Protein AF-0000000068962817 (afdb_homodimer)

pLDDT: mean 71.72, std 18.03, range [34.91, 93.38]

Secondary structure (DSSP, 8-state):
-EEEEEEPTT--BTTEEEEEE-S-----TT--TTT-EEEEEE--STTSEEEEEETTEEEEEEEEEEEEEEEEEE-HHHH-GGGSS-------TT-EEEEEEEEEEEEEE-SPPEE------/-EEEEEEPSS--BTTEEEEEE-S-----TT--TTT-EEEEEE--STTSEEEEEETTEEEEEEEEEEEEEEEEEE-HHHH-GGGGTS------TT-EEEEEEEEEEEEEE-SPPEE------

InterPro domains:
  IPR018607 Chromosome transmission fidelity protein 8 [PF09696] (48-116)

Sequence (242 aa):
MQWLLKLAPGETNPNWAIIELQGSIEAPAQASLQTMQLGLFTGASEGDPVTLVVGNHKLEGRIEQLQKPLAIADVASSFSAADRMDGRYSLTSDRTIGIVGIVRKKFVFSSRPLPIASPRAMQWLLKLAPGETNPNWAIIELQGSIEAPAQASLQTMQLGLFTGASEGDPVTLVVGNHKLEGRIEQLQKPLAIADVASSFSAADRMDGRYSLTSDRTIGIVGIVRKKFVFSSRPLPIASPRA

Foldseek 3Di:
DDAAEEADPPFADAPDAAEAAADDDPQPPPCPPVVVDQWDKDDDDAPDKIWTDGHQWIFIWGKDFDPDKDWDKDQVQQPDPVVPPDPPPPPPPRGYIYGRYIYGMYIYGNDYTDGNPDPDD/DDAAEEAPPDDQPQPDAAEAAADDQPQAPPPPPVVVDAWDKDDDDAPDKIWTDGRQWIFIWGKDFDPDKDWDKDQVQQPDPVVPPDPPPPPPPRGYIYGRHIYGMYIYGNDYTDGNPDPDD

Solvent-accessible surface area (backbone atoms only — not comparable to full-atom values): 12948 Å² total; per-residue (Å²): 90,71,30,41,27,25,53,38,80,94,33,62,44,82,40,31,26,37,40,40,70,41,65,87,71,65,69,35,87,70,46,42,78,82,70,34,51,56,31,44,36,35,40,80,52,83,73,35,70,26,37,38,33,34,63,56,27,42,26,46,30,35,45,44,75,48,94,61,65,34,36,33,29,38,41,46,56,48,57,54,68,79,69,72,67,75,84,74,78,59,82,57,92,70,27,35,30,28,36,44,29,45,29,47,38,33,36,41,23,66,36,68,60,40,78,56,76,70,80,80,125,89,72,30,39,28,23,51,38,90,66,77,53,46,82,39,30,26,36,40,40,70,41,64,85,72,64,71,35,86,68,45,44,78,81,70,32,50,56,31,42,37,35,41,80,52,85,72,36,70,25,38,39,33,33,62,54,26,43,26,45,31,36,44,42,75,47,93,60,64,33,35,34,29,38,42,48,58,48,58,53,68,79,69,72,67,75,84,74,78,60,82,57,91,71,28,36,29,27,39,59,29,44,28,48,37,34,37,42,24,66,37,68,60,39,76,56,78,69,81,81,126

Radius of gyration: 20.66 Å; Cα contacts (8 Å, |Δi|>4): 553; chains: 2; bounding box: 36×64×56 Å

Organism: Plasmodiophora brassicae (NCBI:txid37360)

Nearest PDB structures (foldseek):
  5oki-assembly1_G  TM=5.751E-01  e=3.706E-03  Saccharomyces cerevisiae S288C
  8twa-assembly1_B  TM=5.885E-01  e=6.970E-03  Saccharomyces cerevisiae
  6s1c-assembly1_B  TM=5.729E-01  e=5.540E-03  Saccharomyces cerevisiae S288C
  6s1c-assembly2_F  TM=5.225E-01  e=4.157E-03  Saccharomyces cerevisiae S288C
  6s2e-assembly1_B  TM=5.885E-01  e=8.770E-03  Saccharomyces cerevisiae S288C

Structure (mmCIF, N/CA/C/O backbone):
data_AF-0000000068962817-model_v1
#
loop_
_entity.id
_entity.type
_entity.pdbx_description
1 polymer 'Chromosome transmission fidelity protein 8'
#
loop_
_atom_site.group_PDB
_atom_site.id
_atom_site.type_symbol
_atom_site.label_atom_id
_atom_site.label_alt_id
_atom_site.label_comp_id
_atom_site.label_asym_id
_atom_site.label_entity_id
_atom_site.label_seq_id
_atom_site.pdbx_PDB_ins_code
_atom_site.Cartn_x
_atom_site.Cartn_y
_atom_site.Cartn_z
_atom_site.occupancy
_atom_site.B_iso_or_equiv
_atom_site.auth_seq_id
_atom_site.auth_comp_id
_atom_site.auth_asym_id
_atom_site.auth_atom_id
_atom_site.pdbx_PDB_model_num
ATOM 1 N N . MET A 1 1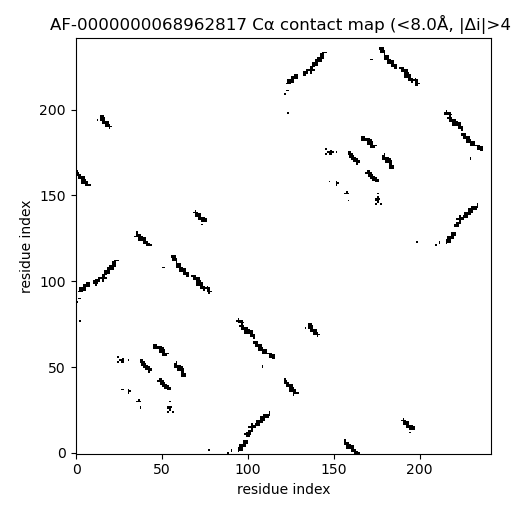 ? -6.867 22.859 3.34 1 80.56 1 MET A N 1
ATOM 2 C CA . MET A 1 1 ? -7.688 21.859 4.012 1 80.56 1 MET A CA 1
ATOM 3 C C . MET A 1 1 ? -6.84 20.984 4.938 1 80.56 1 MET A C 1
ATOM 5 O O . MET A 1 1 ? -5.676 20.719 4.641 1 80.56 1 MET A O 1
ATOM 9 N N . GLN A 1 2 ? -7.59 20.688 6.098 1 84.12 2 GLN A N 1
ATOM 10 C CA . GLN A 1 2 ? -6.82 19.938 7.086 1 84.12 2 GLN A CA 1
ATOM 11 C C . GLN A 1 2 ? -7.52 18.625 7.445 1 84.12 2 GLN A C 1
ATOM 13 O O . GLN A 1 2 ? -8.742 18.594 7.559 1 84.12 2 GLN A O 1
ATOM 18 N N . TRP A 1 3 ? -6.648 17.625 7.68 1 85.06 3 TRP A N 1
ATOM 19 C CA . TRP A 1 3 ? -7.105 16.297 8.086 1 85.06 3 TRP A CA 1
ATOM 20 C C . TRP A 1 3 ? -6.273 15.766 9.25 1 85.06 3 TRP A C 1
ATOM 22 O O . TRP A 1 3 ? -5.062 16 9.312 1 85.06 3 TRP A O 1
ATOM 32 N N . LEU A 1 4 ? -7.074 15.039 10.086 1 85.75 4 LEU A N 1
ATOM 33 C CA . LEU A 1 4 ? -6.352 14.328 11.141 1 85.75 4 LEU A CA 1
ATOM 34 C C . LEU A 1 4 ? -5.883 12.961 10.648 1 85.75 4 LEU A C 1
ATOM 36 O O . LEU A 1 4 ? -6.648 12.227 10.008 1 85.75 4 LEU A O 1
ATOM 40 N N . LEU A 1 5 ? -4.668 12.734 10.867 1 86.81 5 LEU A N 1
ATOM 41 C CA . LEU A 1 5 ? -4.121 11.414 10.586 1 86.81 5 LEU A CA 1
ATOM 42 C C . LEU A 1 5 ? -4.199 10.523 11.82 1 86.81 5 LEU A C 1
ATOM 44 O O . LEU A 1 5 ? -3.656 10.867 12.875 1 86.81 5 LEU A O 1
ATOM 48 N N . LYS A 1 6 ? -4.895 9.43 11.641 1 83.81 6 LYS A N 1
ATOM 49 C CA . LYS A 1 6 ? -5.082 8.531 12.781 1 83.81 6 LYS A CA 1
ATOM 50 C C . LYS A 1 6 ? -4.746 7.094 12.406 1 83.81 6 LYS A C 1
ATOM 52 O O . LYS A 1 6 ? -4.887 6.699 11.25 1 83.81 6 LYS A O 1
ATOM 57 N N . LEU A 1 7 ? -4.223 6.402 13.391 1 82.69 7 LEU A N 1
ATOM 58 C CA . LEU A 1 7 ? -4.113 4.961 13.203 1 82.69 7 LEU A CA 1
ATOM 59 C C . LEU A 1 7 ? -5.477 4.289 13.312 1 82.69 7 LEU A C 1
ATOM 61 O O . LEU A 1 7 ? -6.223 4.539 14.266 1 82.69 7 LEU A O 1
ATOM 65 N N . ALA A 1 8 ? -5.855 3.625 12.156 1 75.88 8 ALA A N 1
ATOM 66 C CA . ALA A 1 8 ? -7.117 2.893 12.25 1 75.88 8 ALA A CA 1
ATOM 67 C C . ALA A 1 8 ? -7.043 1.816 13.328 1 75.88 8 ALA A C 1
ATOM 69 O O . ALA A 1 8 ? -6 1.189 13.523 1 75.88 8 ALA A O 1
ATOM 70 N N . PRO A 1 9 ? -8.055 1.695 14.133 1 65 9 PRO A N 1
ATOM 71 C CA . PRO A 1 9 ? -8.055 0.655 15.164 1 65 9 PRO A CA 1
ATOM 72 C C . PRO A 1 9 ? -7.863 -0.746 14.586 1 65 9 PRO A C 1
ATOM 74 O O . PRO A 1 9 ? -8.469 -1.085 13.562 1 65 9 PRO A O 1
ATOM 77 N N . GLY A 1 10 ? -7.023 -1.665 15.258 1 60.53 10 GLY A N 1
ATOM 78 C CA . GLY A 1 10 ? -6.918 -3.068 14.891 1 60.53 10 GLY A CA 1
ATOM 79 C C . GLY A 1 10 ? -6.25 -3.283 13.547 1 60.53 10 GLY A C 1
ATOM 80 O O . GLY A 1 10 ? -5.953 -4.418 13.172 1 60.53 10 GLY A O 1
ATOM 81 N N . GLU A 1 11 ? -6.117 -2.289 12.758 1 56.44 11 GLU A N 1
ATOM 82 C CA . GLU A 1 11 ? -6.027 -2.531 11.32 1 56.44 11 GLU A CA 1
ATOM 83 C C . GLU A 1 11 ? -4.578 -2.721 10.883 1 56.44 11 GLU A C 1
ATOM 85 O O . GLU A 1 11 ? -4.316 -3.107 9.742 1 56.44 11 GLU A O 1
ATOM 90 N N . THR A 1 12 ? -3.566 -2.451 11.633 1 61.5 12 THR A N 1
ATOM 91 C CA . THR A 1 12 ? -2.305 -2.609 10.914 1 61.5 12 THR A CA 1
ATOM 92 C C . THR A 1 12 ? -2.002 -4.086 10.672 1 61.5 12 THR A C 1
ATOM 94 O O . THR A 1 12 ? -1.772 -4.84 11.617 1 61.5 12 THR A O 1
ATOM 97 N N . ASN A 1 13 ? -2.557 -4.621 9.531 1 64.56 13 ASN A N 1
ATOM 98 C CA . ASN A 1 13 ? -2.223 -5.996 9.18 1 64.56 13 ASN A CA 1
ATOM 99 C C . ASN A 1 13 ? -0.75 -6.137 8.805 1 64.56 13 ASN A C 1
ATOM 101 O O . ASN A 1 13 ? -0.289 -5.535 7.836 1 64.56 13 ASN A O 1
ATOM 105 N N . PRO A 1 14 ? -0.028 -6.785 9.703 1 65.88 14 PRO A N 1
ATOM 106 C CA . PRO A 1 14 ? 1.401 -6.949 9.43 1 65.88 14 PRO A CA 1
ATOM 107 C C . PRO A 1 14 ? 1.671 -7.816 8.203 1 65.88 14 PRO A C 1
ATOM 109 O O . PRO A 1 14 ? 2.82 -7.945 7.777 1 65.88 14 PRO A O 1
ATOM 112 N N . ASN A 1 15 ? 0.6 -8.289 7.605 1 77 15 ASN A N 1
ATOM 113 C CA . ASN A 1 15 ? 0.792 -9.266 6.539 1 77 15 ASN A CA 1
ATOM 114 C C . ASN A 1 15 ? 0.589 -8.633 5.164 1 77 15 ASN A C 1
ATOM 116 O O . ASN A 1 15 ? 0.609 -9.336 4.148 1 77 15 ASN A O 1
ATOM 120 N N . TRP A 1 16 ? 0.466 -7.371 5.137 1 87.38 16 TRP A N 1
ATOM 121 C CA . TRP A 1 16 ? 0.219 -6.766 3.832 1 87.38 16 TRP A CA 1
ATOM 122 C C . TRP A 1 16 ? 1.525 -6.547 3.076 1 87.38 16 TRP A C 1
ATOM 124 O O . TRP A 1 16 ? 2.559 -6.258 3.682 1 87.38 16 TRP A O 1
ATOM 134 N N . ALA A 1 17 ? 1.429 -6.742 1.782 1 91.88 17 ALA A N 1
ATOM 135 C CA . ALA A 1 17 ? 2.529 -6.496 0.855 1 91.88 17 ALA A CA 1
ATOM 136 C C . ALA A 1 17 ? 2.037 -5.789 -0.406 1 91.88 17 ALA A C 1
ATOM 138 O O . ALA A 1 17 ? 0.846 -5.832 -0.721 1 91.88 17 ALA A O 1
ATOM 139 N N . ILE A 1 18 ? 2.975 -5.168 -1.026 1 93.38 18 ILE A N 1
ATOM 140 C CA . ILE A 1 18 ? 2.662 -4.551 -2.309 1 93.38 18 ILE A CA 1
ATOM 141 C C . ILE A 1 18 ? 2.986 -5.52 -3.443 1 93.38 18 ILE A C 1
ATOM 143 O O . ILE A 1 18 ? 4.004 -6.215 -3.402 1 93.38 18 ILE A O 1
ATOM 147 N N . ILE A 1 19 ? 2.172 -5.582 -4.445 1 90.62 19 ILE A N 1
ATOM 148 C CA . ILE A 1 19 ? 2.465 -6.297 -5.684 1 90.62 19 ILE A CA 1
ATOM 149 C C . ILE A 1 19 ? 2.605 -5.305 -6.832 1 90.62 19 ILE A C 1
ATOM 151 O O . ILE A 1 19 ? 1.675 -4.551 -7.129 1 90.62 19 ILE A O 1
ATOM 155 N N . GLU A 1 20 ? 3.711 -5.32 -7.387 1 90.12 20 GLU A N 1
ATOM 156 C CA . GLU A 1 20 ? 4.02 -4.5 -8.555 1 90.12 20 GLU A CA 1
ATOM 157 C C . GLU A 1 20 ? 4.137 -5.352 -9.812 1 90.12 20 GLU A C 1
ATOM 159 O O . GLU A 1 20 ? 4.949 -6.277 -9.875 1 90.12 20 GLU A O 1
ATOM 164 N N . LEU A 1 21 ? 3.352 -5.066 -10.734 1 82.94 21 LEU A N 1
ATOM 165 C CA . LEU A 1 21 ? 3.369 -5.812 -11.984 1 82.94 21 LEU A CA 1
ATOM 166 C C . LEU A 1 21 ? 3.875 -4.941 -13.125 1 82.94 21 LEU A C 1
ATOM 168 O O . LEU A 1 21 ? 3.547 -3.754 -13.203 1 82.94 21 LEU A O 1
ATOM 172 N N . GLN A 1 22 ? 5.059 -5.535 -13.734 1 70.44 22 GLN A N 1
ATOM 173 C CA . GLN A 1 22 ? 5.617 -4.848 -14.898 1 70.44 22 GLN A CA 1
ATOM 174 C C . GLN A 1 22 ? 5.047 -5.41 -16.188 1 70.44 22 GLN A C 1
ATOM 176 O O . GLN A 1 22 ? 4.953 -6.629 -16.359 1 70.44 22 GLN A O 1
ATOM 181 N N . GLY A 1 23 ? 4.012 -4.684 -16.703 1 66.25 23 GLY A N 1
ATOM 182 C CA . GLY A 1 23 ? 3.414 -5.008 -18 1 66.25 23 GLY A CA 1
ATOM 183 C C . GLY A 1 23 ? 1.901 -5.117 -17.938 1 66.25 23 GLY A C 1
ATOM 184 O O . GLY A 1 23 ? 1.294 -4.887 -16.891 1 66.25 23 GLY A O 1
ATOM 185 N N . SER A 1 24 ? 1.346 -5.258 -19.219 1 63.22 24 SER A N 1
ATOM 186 C CA . SER A 1 24 ? -0.104 -5.324 -19.375 1 63.22 24 SER A CA 1
ATOM 187 C C . SER A 1 24 ? -0.621 -6.742 -19.156 1 63.22 24 SER A C 1
ATOM 189 O O . SER A 1 24 ? -0.05 -7.703 -19.672 1 63.22 24 SER A O 1
ATOM 191 N N . ILE A 1 25 ? -1.093 -6.918 -17.906 1 61.72 25 ILE A N 1
ATOM 192 C CA . ILE A 1 25 ? -1.7 -8.227 -17.703 1 61.72 25 ILE A CA 1
ATOM 193 C C . ILE A 1 25 ? -3.139 -8.219 -18.219 1 61.72 25 ILE A C 1
ATOM 195 O O . ILE A 1 25 ? -3.891 -7.277 -17.953 1 61.72 25 ILE A O 1
ATOM 199 N N . GLU A 1 26 ? -3.303 -8.891 -19.328 1 58.91 26 GLU A N 1
ATOM 200 C CA . GLU A 1 26 ? -4.695 -9.07 -19.734 1 58.91 26 GLU A CA 1
ATOM 201 C C . GLU A 1 26 ? -5.445 -9.969 -18.75 1 58.91 26 GLU A C 1
ATOM 203 O O . GLU A 1 26 ? -5.027 -11.102 -18.5 1 58.91 26 GLU A O 1
ATOM 208 N N . ALA A 1 27 ? -6.102 -9.18 -17.797 1 55.53 27 ALA A N 1
ATOM 209 C CA . ALA A 1 27 ? -6.922 -10.016 -16.922 1 55.53 27 ALA A CA 1
ATOM 210 C C . ALA A 1 27 ? -7.656 -11.086 -17.719 1 55.53 27 ALA A C 1
ATOM 212 O O . ALA A 1 27 ? -8.07 -10.852 -18.859 1 55.53 27 ALA A O 1
ATOM 213 N N . PRO A 1 28 ? -7.484 -12.359 -17.375 1 54.53 28 PRO A N 1
ATOM 214 C CA . PRO A 1 28 ? -8.195 -13.391 -18.125 1 54.53 28 PRO A CA 1
ATOM 215 C C . PRO A 1 28 ? -9.648 -13.023 -18.422 1 54.53 28 PRO A C 1
ATOM 217 O O . PRO A 1 28 ? -10.305 -12.383 -17.594 1 54.53 28 PRO A O 1
ATOM 220 N N . ALA A 1 29 ? -9.867 -12.984 -19.719 1 50 29 ALA A N 1
ATOM 221 C CA . ALA A 1 29 ? -11.266 -12.805 -20.109 1 50 29 ALA A CA 1
ATOM 222 C C . ALA A 1 29 ? -12.203 -13.523 -19.156 1 50 29 ALA A C 1
ATOM 224 O O . ALA A 1 29 ? -13.312 -13.062 -18.891 1 50 29 ALA A O 1
ATOM 225 N N . GLN A 1 30 ? -11.773 -14.742 -18.922 1 48.59 30 GLN A N 1
ATOM 226 C CA . GLN A 1 30 ? -12.648 -15.586 -18.109 1 48.59 30 GLN A CA 1
ATOM 227 C C . GLN A 1 30 ? -12.398 -15.359 -16.609 1 48.59 30 GLN A C 1
ATOM 229 O O . GLN A 1 30 ? -12.742 -16.203 -15.789 1 48.59 30 GLN A O 1
ATOM 234 N N . ALA A 1 31 ? -11.438 -14.539 -16.234 1 50.25 31 ALA A N 1
ATOM 235 C CA . ALA A 1 31 ? -11.5 -14.242 -14.805 1 50.25 31 ALA A CA 1
ATOM 236 C C . ALA A 1 31 ? -12.945 -14.148 -14.328 1 50.25 31 ALA A C 1
ATOM 238 O O . ALA A 1 31 ? -13.703 -13.305 -14.805 1 50.25 31 ALA A O 1
ATOM 239 N N . SER A 1 32 ? -13.664 -15.227 -14.43 1 43.66 32 SER A N 1
ATOM 240 C CA . SER A 1 32 ? -15.055 -15.195 -13.977 1 43.66 32 SER A CA 1
ATOM 241 C C . SER A 1 32 ? -15.188 -14.43 -12.664 1 43.66 32 SER A C 1
ATOM 243 O O . SER A 1 32 ? -14.43 -14.656 -11.727 1 43.66 32 SER A O 1
ATOM 245 N N . LEU A 1 33 ? -15.555 -13.234 -12.758 1 46.12 33 LEU A N 1
ATOM 246 C CA . LEU A 1 33 ? -16.047 -12.484 -11.617 1 46.12 33 LEU A CA 1
ATOM 247 C C . LEU A 1 33 ? -16.469 -13.422 -10.492 1 46.12 33 LEU A C 1
ATOM 249 O O . LEU A 1 33 ? -16.5 -13.031 -9.32 1 46.12 33 LEU A O 1
ATOM 253 N N . GLN A 1 34 ? -16.906 -14.531 -10.961 1 48.16 34 GLN A N 1
ATOM 254 C CA . GLN A 1 34 ? -17.5 -15.453 -10 1 48.16 34 GLN A CA 1
ATOM 255 C C . GLN A 1 34 ? -16.438 -16.016 -9.055 1 48.16 34 GLN A C 1
ATOM 257 O O . GLN A 1 34 ? -16.703 -16.234 -7.875 1 48.16 34 GLN A O 1
ATOM 262 N N . THR A 1 35 ? -15.234 -16.312 -9.594 1 53.78 35 THR A N 1
ATOM 263 C CA . THR A 1 35 ? -14.305 -16.969 -8.68 1 53.78 35 THR A CA 1
ATOM 264 C C . THR A 1 35 ? -13.273 -15.984 -8.148 1 53.78 35 THR A C 1
ATOM 266 O O . THR A 1 35 ? -12.578 -16.266 -7.168 1 53.78 35 THR A O 1
ATOM 269 N N . MET A 1 36 ? -13.25 -14.711 -8.477 1 63.09 36 MET A N 1
ATOM 270 C CA . MET A 1 36 ? -12.391 -13.656 -7.953 1 63.09 36 MET A CA 1
ATOM 271 C C . MET A 1 36 ? -10.938 -14.117 -7.91 1 63.09 36 MET A C 1
ATOM 273 O O . MET A 1 36 ? -10.141 -13.609 -7.117 1 63.09 36 MET A O 1
ATOM 277 N N . GLN A 1 37 ? -10.641 -15.273 -8.734 1 75.75 37 GLN A N 1
ATOM 278 C CA . GLN A 1 37 ? -9.266 -15.766 -8.82 1 75.75 37 GLN A CA 1
ATOM 279 C C . GLN A 1 37 ? -8.469 -14.992 -9.859 1 75.75 37 GLN A C 1
ATOM 281 O O . GLN A 1 37 ? -8.852 -14.938 -11.031 1 75.75 37 GLN A O 1
ATOM 286 N N . LEU A 1 38 ? -7.391 -14.422 -9.445 1 80.62 38 LEU A N 1
ATOM 287 C CA . LEU A 1 38 ? -6.59 -13.562 -10.312 1 80.62 38 LEU A CA 1
ATOM 288 C C . LEU A 1 38 ? -5.414 -14.328 -10.906 1 80.62 38 LEU A C 1
ATOM 290 O O . LEU A 1 38 ? -4.973 -14.031 -12.016 1 80.62 38 LEU A O 1
ATOM 294 N N . GLY A 1 39 ? -4.93 -15.297 -10.039 1 85.69 39 GLY A N 1
ATOM 295 C CA . GLY A 1 39 ? -3.746 -15.984 -10.539 1 85.69 39 GLY A CA 1
ATOM 296 C C . GLY A 1 39 ? -3.148 -16.938 -9.531 1 85.69 39 GLY A C 1
ATOM 297 O O . GLY A 1 39 ? -3.744 -17.203 -8.477 1 85.69 39 GLY A O 1
ATOM 298 N N . LEU A 1 40 ? -2.078 -17.562 -10.086 1 86.81 40 LEU A N 1
ATOM 299 C CA . LEU A 1 40 ? -1.332 -18.516 -9.266 1 86.81 40 LEU A CA 1
ATOM 300 C C . LEU A 1 40 ? 0.06 -17.969 -8.945 1 86.81 40 LEU A C 1
ATOM 302 O O . LEU A 1 40 ? 0.835 -17.672 -9.852 1 86.81 40 LEU A O 1
ATOM 306 N N . PHE A 1 41 ? 0.28 -17.844 -7.617 1 88.06 41 PHE A N 1
ATOM 307 C CA . PHE A 1 41 ? 1.575 -17.391 -7.129 1 88.06 41 PHE A CA 1
ATOM 308 C C . PHE A 1 41 ? 2.404 -18.562 -6.609 1 88.06 41 PHE A C 1
ATOM 310 O O . PHE A 1 41 ? 1.906 -19.391 -5.848 1 88.06 41 PHE A O 1
ATOM 317 N N . THR A 1 42 ? 3.557 -18.625 -7.16 1 87.62 42 THR A N 1
ATOM 318 C CA . THR A 1 42 ? 4.469 -19.672 -6.699 1 87.62 42 THR A CA 1
ATOM 319 C C . 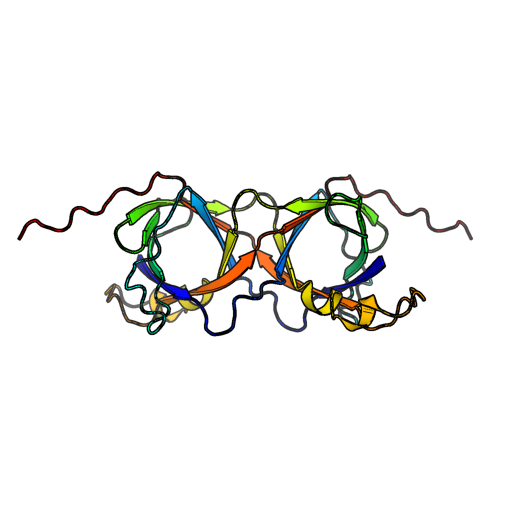THR A 1 42 ? 5.766 -19.062 -6.176 1 87.62 42 THR A C 1
ATOM 321 O O . THR A 1 42 ? 6.383 -18.219 -6.844 1 87.62 42 THR A O 1
ATOM 324 N N . GLY A 1 43 ? 6.016 -19.391 -4.945 1 82.56 43 GLY A N 1
ATOM 325 C CA . GLY A 1 43 ? 7.266 -18.891 -4.395 1 82.56 43 GLY A CA 1
ATOM 326 C C . GLY A 1 43 ? 7.629 -19.531 -3.07 1 82.56 43 GLY A C 1
ATOM 327 O O . GLY A 1 43 ? 6.824 -20.266 -2.488 1 82.56 43 GLY A O 1
ATOM 328 N N . ALA A 1 44 ? 8.93 -19.453 -2.729 1 71.19 44 ALA A N 1
ATOM 329 C CA . ALA A 1 44 ? 9.461 -20.047 -1.503 1 71.19 44 ALA A CA 1
ATOM 330 C C . ALA A 1 44 ? 9.797 -18.969 -0.472 1 71.19 44 ALA A C 1
ATOM 332 O O . ALA A 1 44 ? 8.891 -18.328 0.077 1 71.19 44 ALA A O 1
ATOM 333 N N . SER A 1 45 ? 11.008 -18.531 -0.408 1 69.56 45 SER A N 1
ATOM 334 C CA . SER A 1 45 ? 11.523 -17.625 0.618 1 69.56 45 SER A CA 1
ATOM 335 C C . SER A 1 45 ? 11.938 -16.281 0.018 1 69.56 45 SER A C 1
ATOM 337 O O . SER A 1 45 ? 12.062 -16.156 -1.201 1 69.56 45 SER A O 1
ATOM 339 N N . GLU A 1 46 ? 11.836 -15.289 0.887 1 72.56 46 GLU A N 1
ATOM 340 C CA . GLU A 1 46 ? 12.391 -13.992 0.484 1 72.56 46 GLU A CA 1
ATOM 341 C C . GLU A 1 46 ? 13.711 -14.164 -0.263 1 72.56 46 GLU A C 1
ATOM 343 O O . GLU A 1 46 ? 14.555 -14.969 0.139 1 72.56 46 GLU A O 1
ATOM 348 N N . GLY A 1 47 ? 13.891 -13.43 -1.325 1 73.94 47 GLY A N 1
ATOM 349 C CA . GLY A 1 47 ? 15.109 -13.477 -2.123 1 73.94 47 GLY A CA 1
ATOM 350 C C . GLY A 1 47 ? 15.047 -14.5 -3.242 1 73.94 47 GLY A C 1
ATOM 351 O O . GLY A 1 47 ? 15.797 -14.406 -4.215 1 73.94 47 GLY A O 1
ATOM 352 N N . ASP A 1 48 ? 14.188 -15.445 -3.098 1 79.69 48 ASP A N 1
ATOM 353 C CA . ASP A 1 48 ? 14.055 -16.438 -4.156 1 79.69 48 ASP A CA 1
ATOM 354 C C . ASP A 1 48 ? 13.164 -15.922 -5.289 1 79.69 48 ASP A C 1
ATOM 356 O O . ASP A 1 48 ? 12.273 -15.109 -5.059 1 79.69 48 ASP A O 1
ATOM 360 N N . PRO A 1 49 ? 13.469 -16.5 -6.48 1 88.12 49 PRO A N 1
ATOM 361 C CA . PRO A 1 49 ? 12.555 -16.172 -7.578 1 88.12 49 PRO A CA 1
ATOM 362 C C . PRO A 1 49 ? 11.133 -16.656 -7.324 1 88.12 49 PRO A C 1
ATOM 364 O O . PRO A 1 49 ? 10.938 -17.734 -6.754 1 88.12 49 PRO A O 1
ATOM 367 N N . VAL A 1 50 ? 10.242 -15.805 -7.688 1 89.44 50 VAL A N 1
ATOM 368 C CA . VAL A 1 50 ? 8.828 -16.172 -7.594 1 89.44 50 VAL A CA 1
ATOM 369 C C . VAL A 1 50 ? 8.172 -16.031 -8.969 1 89.44 50 VAL A C 1
ATOM 371 O O . VAL A 1 50 ? 8.68 -15.328 -9.836 1 89.44 50 VAL A O 1
ATOM 374 N N . THR A 1 51 ? 7.078 -16.75 -9.133 1 89.69 51 THR A N 1
ATOM 375 C CA . THR A 1 51 ? 6.348 -16.656 -10.391 1 89.69 51 THR A CA 1
ATOM 376 C C . THR A 1 51 ? 4.867 -16.375 -10.133 1 89.69 51 THR A C 1
ATOM 378 O O . THR A 1 51 ? 4.301 -16.844 -9.148 1 89.69 51 THR A O 1
ATOM 381 N N . LEU A 1 52 ? 4.352 -15.625 -11 1 87.62 52 LEU A N 1
ATOM 382 C CA . LEU A 1 52 ? 2.92 -15.352 -11.031 1 87.62 52 LEU A CA 1
ATOM 383 C C . LEU A 1 52 ? 2.33 -15.695 -12.391 1 87.62 52 LEU A C 1
ATOM 385 O O . LEU A 1 52 ? 2.816 -15.227 -13.422 1 87.62 52 LEU A O 1
ATOM 389 N N . VAL A 1 53 ? 1.34 -16.484 -12.344 1 86.19 53 VAL A N 1
ATOM 390 C CA . VAL A 1 53 ? 0.632 -16.797 -13.586 1 86.19 53 VAL A CA 1
ATOM 391 C C . VAL A 1 53 ? -0.759 -16.172 -13.555 1 86.19 53 VAL A C 1
ATOM 393 O O . VAL A 1 53 ? -1.564 -16.469 -12.672 1 86.19 53 VAL A O 1
ATOM 396 N N . VAL A 1 54 ? -0.919 -15.344 -14.391 1 83.75 54 VAL A N 1
ATOM 397 C CA . VAL A 1 54 ? -2.221 -14.703 -14.562 1 83.75 54 VAL A CA 1
ATOM 398 C C . VAL A 1 54 ? -2.73 -14.953 -15.984 1 83.75 54 VAL A C 1
ATOM 400 O O . VAL A 1 54 ? -2.123 -14.5 -16.953 1 83.75 54 VAL A O 1
ATOM 403 N N . GLY A 1 55 ? -3.998 -15.555 -15.914 1 79.06 55 GLY A N 1
ATOM 404 C CA . GLY A 1 55 ? -4.445 -15.953 -17.234 1 79.06 55 GLY A CA 1
ATOM 405 C C . GLY A 1 55 ? -3.426 -16.797 -17.969 1 79.06 55 GLY A C 1
ATOM 406 O O . GLY A 1 55 ? -2.988 -17.844 -17.469 1 79.06 55 GLY A O 1
ATOM 407 N N . ASN A 1 56 ? -2.971 -16.188 -19.156 1 79.38 56 ASN A N 1
ATOM 408 C CA . ASN A 1 56 ? -2.025 -16.938 -19.984 1 79.38 56 ASN A CA 1
ATOM 409 C C . ASN A 1 56 ? -0.626 -16.328 -19.922 1 79.38 56 ASN A C 1
ATOM 411 O O . ASN A 1 56 ? 0.226 -16.625 -20.766 1 79.38 56 ASN A O 1
ATOM 415 N N . HIS A 1 57 ? -0.431 -15.586 -18.953 1 81.44 57 HIS A N 1
ATOM 416 C CA . HIS A 1 57 ? 0.855 -14.906 -18.812 1 81.44 57 HIS A CA 1
ATOM 417 C C . HIS A 1 57 ? 1.6 -15.391 -17.578 1 81.44 57 HIS A C 1
ATOM 419 O O . HIS A 1 57 ? 1.014 -15.5 -16.5 1 81.44 57 HIS A O 1
ATOM 425 N N . LYS A 1 58 ? 2.754 -15.758 -17.844 1 85.5 58 LYS A N 1
ATOM 426 C CA . LYS A 1 58 ? 3.652 -16.062 -16.719 1 85.5 58 LYS A CA 1
ATOM 427 C C . LYS A 1 58 ? 4.645 -14.922 -16.5 1 85.5 58 LYS A C 1
ATOM 429 O O . LYS A 1 58 ? 5.348 -14.508 -17.422 1 85.5 58 LYS A O 1
ATOM 434 N N . LEU A 1 59 ? 4.68 -14.5 -15.219 1 86.12 59 LEU A N 1
ATOM 435 C CA . LEU A 1 59 ? 5.617 -13.453 -14.836 1 86.12 59 LEU A CA 1
ATOM 436 C C . LEU A 1 59 ? 6.613 -13.961 -13.797 1 86.12 59 LEU A C 1
ATOM 438 O O . LEU A 1 59 ? 6.246 -14.719 -12.898 1 86.12 59 LEU A O 1
ATOM 442 N N . GLU A 1 60 ? 7.797 -13.531 -14.055 1 89.06 60 GLU A N 1
ATOM 443 C CA . GLU A 1 60 ? 8.828 -13.812 -13.055 1 89.06 60 GLU A CA 1
ATOM 444 C C . GLU A 1 60 ? 9.141 -12.578 -12.227 1 89.06 60 GLU A C 1
ATOM 446 O O . GLU A 1 60 ? 9.172 -11.461 -12.75 1 89.06 60 GLU A O 1
ATOM 451 N N . GLY A 1 61 ? 9.414 -12.922 -10.969 1 91.19 61 GLY A N 1
ATOM 452 C CA . GLY A 1 61 ? 9.734 -11.82 -10.078 1 91.19 61 GLY A CA 1
ATOM 453 C C . GLY A 1 61 ? 10.492 -12.25 -8.844 1 91.19 61 GLY A C 1
ATOM 454 O O . GLY A 1 61 ? 11.18 -13.273 -8.852 1 91.19 61 GLY A O 1
ATOM 455 N N . ARG A 1 62 ? 10.43 -11.266 -7.84 1 90.94 62 ARG A N 1
ATOM 456 C CA . ARG A 1 62 ? 11.094 -11.492 -6.559 1 90.94 62 ARG A CA 1
ATOM 457 C C . ARG A 1 62 ? 10.359 -10.766 -5.434 1 90.94 62 ARG A C 1
ATOM 459 O O . ARG A 1 62 ? 9.586 -9.844 -5.684 1 90.94 62 ARG A O 1
ATOM 466 N N . ILE A 1 63 ? 10.656 -11.328 -4.273 1 89.56 63 ILE A N 1
ATOM 467 C CA . ILE A 1 63 ? 10.188 -10.648 -3.066 1 89.56 63 ILE A CA 1
ATOM 468 C C . ILE A 1 63 ? 11.297 -9.742 -2.527 1 89.56 63 ILE A C 1
ATOM 470 O O . ILE A 1 63 ? 12.43 -10.18 -2.344 1 89.56 63 ILE A O 1
ATOM 474 N N . GLU A 1 64 ? 10.961 -8.508 -2.293 1 90.62 64 GLU A N 1
ATOM 475 C CA . GLU A 1 64 ? 11.938 -7.551 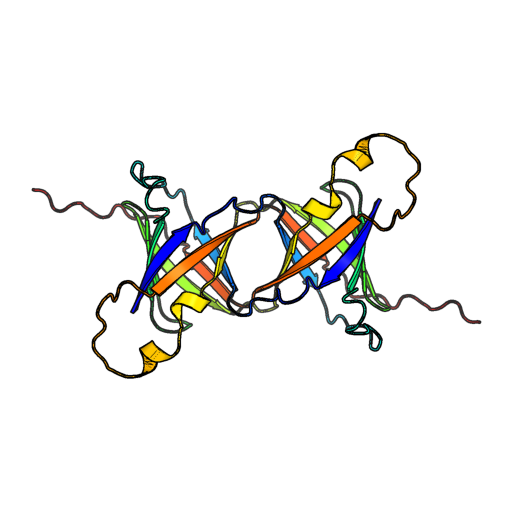-1.785 1 90.62 64 GLU A CA 1
ATOM 476 C C . GLU A 1 64 ? 11.461 -6.91 -0.486 1 90.62 64 GLU A C 1
ATOM 478 O O . GLU A 1 64 ? 10.273 -6.613 -0.335 1 90.62 64 GLU A O 1
ATOM 483 N N . GLN A 1 65 ? 12.492 -6.703 0.388 1 91.06 65 GLN A N 1
ATOM 484 C CA . GLN A 1 65 ? 12.234 -5.891 1.569 1 91.06 65 GLN A CA 1
ATOM 485 C C . GLN A 1 65 ? 12.383 -4.402 1.255 1 91.06 65 GLN A C 1
ATOM 487 O O . GLN A 1 65 ? 13.375 -3.982 0.667 1 91.06 65 GLN A O 1
ATOM 492 N N . LEU A 1 66 ? 11.398 -3.66 1.71 1 89.12 66 LEU A N 1
ATOM 493 C CA . LEU A 1 66 ? 11.5 -2.219 1.508 1 89.12 66 LEU A CA 1
ATOM 494 C C . LEU A 1 66 ? 12.562 -1.614 2.426 1 89.12 66 LEU A C 1
ATOM 496 O O . LEU A 1 66 ? 12.695 -2.025 3.58 1 89.12 66 LEU A O 1
ATOM 500 N N . GLN A 1 67 ? 13.273 -0.682 1.878 1 88.88 67 GLN A N 1
ATOM 501 C CA . GLN A 1 67 ? 14.258 0.016 2.705 1 88.88 67 GLN A CA 1
ATOM 502 C C . GLN A 1 67 ? 13.578 0.729 3.873 1 88.88 67 GLN A C 1
ATOM 504 O O . GLN A 1 67 ? 14.117 0.766 4.98 1 88.88 67 GLN A O 1
ATOM 509 N N . LYS A 1 68 ? 12.406 1.293 3.545 1 85.94 68 LYS A N 1
ATOM 510 C CA . LYS A 1 68 ? 11.555 1.929 4.543 1 85.94 68 LYS A CA 1
ATOM 511 C C . LYS A 1 68 ? 10.109 1.45 4.418 1 85.94 68 LYS A C 1
ATOM 513 O O . LYS A 1 68 ? 9.586 1.329 3.307 1 85.94 68 LYS A O 1
ATOM 518 N N . PRO A 1 69 ? 9.547 1.293 5.574 1 88.5 69 PRO A N 1
ATOM 519 C CA . PRO A 1 69 ? 8.141 0.905 5.496 1 88.5 69 PRO A CA 1
ATOM 520 C C . PRO A 1 69 ? 7.266 1.989 4.867 1 88.5 69 PRO A C 1
ATOM 522 O O . PRO A 1 69 ? 7.609 3.172 4.914 1 88.5 69 PRO A O 1
ATOM 525 N N . LEU A 1 70 ? 6.195 1.528 4.25 1 91.56 70 LEU A N 1
ATOM 526 C CA . LEU A 1 70 ? 5.191 2.424 3.689 1 91.56 70 LEU A CA 1
ATOM 527 C C . LEU A 1 70 ? 3.865 2.287 4.434 1 91.56 70 LEU A C 1
ATOM 529 O O . LEU A 1 70 ? 3.465 1.181 4.797 1 91.56 70 LEU A O 1
ATOM 533 N N . ALA A 1 71 ? 3.262 3.365 4.668 1 89.88 71 ALA A N 1
ATOM 534 C CA . ALA A 1 71 ? 1.934 3.34 5.273 1 89.88 71 ALA A CA 1
ATOM 535 C C . ALA A 1 71 ? 0.844 3.355 4.207 1 89.88 71 ALA A C 1
ATOM 537 O O . ALA A 1 71 ? 0.969 4.047 3.191 1 89.88 71 ALA A O 1
ATOM 538 N N . ILE A 1 72 ? -0.168 2.602 4.398 1 90.88 72 ILE A N 1
ATOM 539 C CA . ILE A 1 72 ? -1.375 2.656 3.582 1 90.88 72 ILE A CA 1
ATOM 540 C C . ILE A 1 72 ? -2.434 3.506 4.281 1 90.88 72 ILE A C 1
ATOM 542 O O . ILE A 1 72 ? -2.781 3.248 5.438 1 90.88 72 ILE A O 1
ATOM 546 N N . ALA A 1 73 ? -2.914 4.438 3.574 1 89.94 73 ALA A N 1
ATOM 547 C CA . ALA A 1 73 ? -3.885 5.367 4.148 1 89.94 73 ALA A CA 1
ATOM 548 C C . ALA A 1 73 ? -5.234 5.254 3.441 1 89.94 73 ALA A C 1
ATOM 550 O O . ALA A 1 73 ? -5.293 5.117 2.217 1 89.94 73 ALA A O 1
ATOM 551 N N . ASP A 1 74 ? -6.258 5.25 4.188 1 87.25 74 ASP A N 1
ATOM 552 C CA . ASP A 1 74 ? -7.609 5.445 3.672 1 87.25 74 ASP A CA 1
ATOM 553 C C . ASP A 1 74 ? -8 6.922 3.705 1 87.25 74 ASP A C 1
ATOM 555 O O . ASP A 1 74 ? -8.242 7.48 4.773 1 87.25 74 ASP A O 1
ATOM 559 N N . VAL A 1 75 ? -8.023 7.48 2.541 1 80.75 75 VAL A N 1
ATOM 560 C CA . VAL A 1 75 ? -8.25 8.922 2.445 1 80.75 75 VAL A CA 1
ATOM 561 C C . VAL A 1 75 ? -9.734 9.195 2.219 1 80.75 75 VAL A C 1
ATOM 563 O O . VAL A 1 75 ? -10.148 10.359 2.154 1 80.75 75 VAL A O 1
ATOM 566 N N . 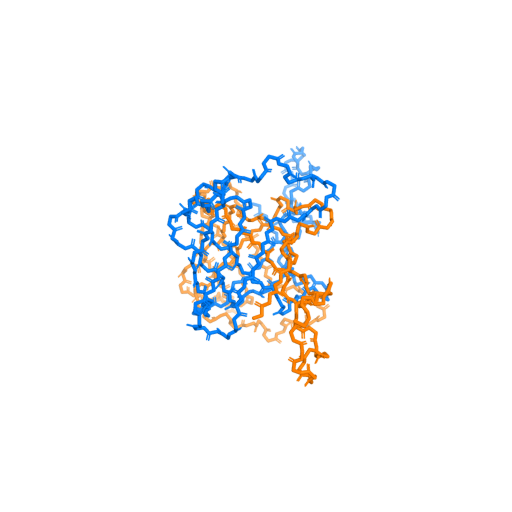ALA A 1 76 ? -10.617 8.188 1.923 1 67.94 76 ALA A N 1
ATOM 567 C CA . ALA A 1 76 ? -12.047 8.391 1.704 1 67.94 76 ALA A CA 1
ATOM 568 C C . ALA A 1 76 ? -12.648 9.266 2.799 1 67.94 76 ALA A C 1
ATOM 570 O O . ALA A 1 76 ? -13.508 10.109 2.527 1 67.94 76 ALA A O 1
ATOM 571 N N . SER A 1 77 ? -12.477 8.773 3.984 1 56.44 77 SER A N 1
ATOM 572 C CA . SER A 1 77 ? -13.188 9.531 5.008 1 56.44 77 SER A CA 1
ATOM 573 C C . SER A 1 77 ? -12.859 11.023 4.914 1 56.44 77 SER A C 1
ATOM 575 O O . SER A 1 77 ? -13.594 11.859 5.453 1 56.44 77 SER A O 1
ATOM 577 N N . SER A 1 78 ? -11.75 11.234 4.258 1 55.16 78 SER A N 1
ATOM 578 C CA . SER A 1 78 ? -11.383 12.648 4.18 1 55.16 78 SER A CA 1
ATOM 579 C C . SER A 1 78 ? -12.305 13.414 3.246 1 55.16 78 SER A C 1
ATOM 581 O O . SER A 1 78 ? -12.57 14.602 3.461 1 55.16 78 SER A O 1
ATOM 583 N N . PHE A 1 79 ? -12.773 12.656 2.098 1 50.31 79 PHE A N 1
ATOM 584 C CA . PHE A 1 79 ? -13.492 13.406 1.076 1 50.31 79 PHE A CA 1
ATOM 585 C C . PHE A 1 79 ? -15 13.242 1.242 1 50.31 79 PHE A C 1
ATOM 587 O O . PHE A 1 79 ? -15.773 13.641 0.365 1 50.31 79 PHE A O 1
ATOM 594 N N . SER A 1 80 ? -15.477 12.75 2.154 1 44.06 80 SER A N 1
ATOM 595 C CA . SER A 1 80 ? -16.938 12.734 2.15 1 44.06 80 SER A CA 1
ATOM 596 C C . SER A 1 80 ? -17.5 14.062 1.661 1 44.06 80 SER A C 1
ATOM 598 O O . SER A 1 80 ? -16.859 15.102 1.79 1 44.06 80 SER A O 1
ATOM 600 N N . ALA A 1 81 ? -18.516 13.945 0.677 1 40.22 81 ALA A N 1
ATOM 601 C CA . ALA A 1 81 ? -19.281 14.891 -0.14 1 40.22 81 ALA A CA 1
ATOM 602 C C . ALA A 1 81 ? -19.578 16.172 0.634 1 40.22 81 ALA A C 1
ATOM 604 O O . ALA A 1 81 ? -19.781 17.234 0.039 1 40.22 81 ALA A O 1
ATOM 605 N N . ALA A 1 82 ? -20.062 16.016 1.803 1 41 82 ALA A N 1
ATOM 606 C CA . ALA A 1 82 ? -20.719 17.219 2.328 1 41 82 ALA A CA 1
ATOM 607 C C . ALA A 1 82 ? -19.719 18.375 2.463 1 41 82 ALA A C 1
ATOM 609 O O . ALA A 1 82 ? -20.078 19.453 2.936 1 41 82 ALA A O 1
ATOM 610 N N . ASP A 1 83 ? -18.453 18.062 2.293 1 40.62 83 ASP A N 1
ATOM 611 C CA . ASP A 1 83 ? -17.562 19.203 2.455 1 40.62 83 ASP A CA 1
ATOM 612 C C . ASP A 1 83 ? -17.609 20.125 1.236 1 40.62 83 ASP A C 1
ATOM 614 O O . ASP A 1 83 ? -16.875 21.109 1.16 1 40.62 83 ASP A O 1
ATOM 618 N N . ARG A 1 84 ? -18.125 19.594 0.09 1 38.28 84 ARG A N 1
ATOM 619 C CA . ARG A 1 84 ? -18.141 20.469 -1.077 1 38.28 84 ARG A CA 1
ATOM 620 C C . ARG A 1 84 ? -18.875 21.766 -0.784 1 38.28 84 ARG A C 1
ATOM 622 O O . ARG A 1 84 ? -18.875 22.688 -1.606 1 38.28 84 ARG A O 1
ATOM 629 N N . MET A 1 85 ? -19.984 21.641 -0.105 1 35.09 85 MET A N 1
ATOM 630 C CA . MET A 1 85 ? -20.812 22.844 -0.254 1 35.09 85 MET A CA 1
ATOM 631 C C . MET A 1 85 ? -20.203 24.016 0.496 1 35.09 85 MET A C 1
ATOM 633 O O . MET A 1 85 ? -20.141 25.125 -0.035 1 35.09 85 MET A O 1
ATOM 637 N N . ASP A 1 86 ? -20.547 24.328 1.938 1 34.91 86 ASP A N 1
ATOM 638 C CA . ASP A 1 86 ? -20.531 25.656 2.523 1 34.91 86 ASP A CA 1
ATOM 639 C C . ASP A 1 86 ? -19.125 26.047 2.99 1 34.91 86 ASP A C 1
ATOM 641 O O . ASP A 1 86 ? -18.391 25.203 3.504 1 34.91 86 ASP A O 1
ATOM 645 N N . GLY A 1 87 ? -18.156 26.875 2.42 1 34.94 87 GLY A N 1
ATOM 646 C CA . GLY A 1 87 ? -16.984 27.719 2.576 1 34.94 87 GLY A CA 1
ATOM 647 C C . GLY A 1 87 ? -16.297 27.547 3.914 1 34.94 87 GLY A C 1
ATOM 648 O O . GLY A 1 87 ? -15.312 28.234 4.207 1 34.94 87 GLY A O 1
ATOM 649 N N . ARG A 1 88 ? -16.984 27.578 5.051 1 38.38 88 ARG A N 1
ATOM 650 C CA . ARG A 1 88 ? -16.344 27.734 6.355 1 38.38 88 ARG A CA 1
ATOM 651 C C . ARG A 1 88 ? -15.547 26.484 6.723 1 38.38 88 ARG A C 1
ATOM 653 O O . ARG A 1 88 ? -16.094 25.375 6.777 1 38.38 88 ARG A O 1
ATOM 660 N N . TYR A 1 89 ? -14.25 26.406 6.328 1 38.38 89 TYR A N 1
ATOM 661 C CA . TYR A 1 89 ? -13.203 25.469 6.691 1 38.38 89 TYR A CA 1
ATOM 662 C C . TYR A 1 89 ? -13.227 25.172 8.188 1 38.38 89 TYR A C 1
ATOM 664 O O . TYR A 1 89 ? -12.656 25.922 8.984 1 38.38 89 TYR A O 1
ATOM 672 N N . SER A 1 90 ? -14.281 25.172 8.93 1 37.69 90 SER A N 1
ATOM 673 C CA . SER A 1 90 ? -14.141 24.688 10.297 1 37.69 90 SER A CA 1
ATOM 674 C C . SER A 1 90 ? -13.375 23.359 10.336 1 37.69 90 SER A C 1
ATOM 676 O O . SER A 1 90 ? -13.617 22.469 9.516 1 37.69 90 SER A O 1
ATOM 678 N N . LEU A 1 91 ? -11.969 23.312 10.742 1 41.81 91 LEU A N 1
ATOM 679 C CA . LEU A 1 91 ? -11.469 22.016 11.195 1 41.81 91 LEU A CA 1
ATOM 680 C C . LEU A 1 91 ? -12.617 21.094 11.578 1 41.81 91 LEU A C 1
ATOM 682 O O . LEU A 1 91 ? -13.039 21.078 12.742 1 41.81 91 LEU A O 1
ATOM 686 N N . THR A 1 92 ? -13.688 21.172 11.062 1 42.31 92 THR A N 1
ATOM 687 C CA . THR A 1 92 ? -14.719 20.281 11.562 1 42.31 92 THR A CA 1
ATOM 688 C C . THR A 1 92 ? -14.188 18.844 11.688 1 42.31 92 THR A C 1
ATOM 690 O O . THR A 1 92 ? -13.297 18.453 10.93 1 42.31 92 THR A O 1
ATOM 693 N N . SER A 1 93 ? -14.125 18.234 12.914 1 49.25 93 SER A N 1
ATOM 694 C CA . SER A 1 93 ? -13.859 16.969 13.586 1 49.25 93 SER A CA 1
ATOM 695 C C . SER A 1 93 ? -13.914 15.797 12.609 1 49.25 93 SER A C 1
ATOM 697 O O . SER A 1 93 ? -13.398 14.719 12.891 1 49.25 93 SER A O 1
ATOM 699 N N . ASP A 1 94 ? -14.469 16.016 11.398 1 57.72 94 ASP A N 1
ATOM 700 C CA . ASP A 1 94 ? -14.969 14.805 10.766 1 57.72 94 ASP A CA 1
ATOM 701 C C . ASP A 1 94 ? -14.031 14.328 9.664 1 57.72 94 ASP A C 1
ATOM 703 O O . ASP A 1 94 ? -14.234 13.266 9.078 1 57.72 94 ASP A O 1
ATOM 707 N N . ARG A 1 95 ? -12.852 15.102 9.391 1 74.38 95 ARG A N 1
ATOM 708 C CA . ARG A 1 95 ? -12.102 14.531 8.281 1 74.38 95 ARG A CA 1
ATOM 709 C C . ARG A 1 95 ? -10.859 13.797 8.773 1 74.38 95 ARG A C 1
ATOM 711 O O . ARG A 1 95 ? -10 14.383 9.43 1 74.38 95 ARG A O 1
ATOM 718 N N . THR A 1 96 ? -10.828 12.602 8.633 1 82.62 96 THR A N 1
ATOM 719 C CA . THR A 1 96 ? -9.781 11.727 9.148 1 82.62 96 THR A CA 1
ATOM 720 C C . THR A 1 96 ? -9.18 10.883 8.023 1 82.62 96 THR A C 1
ATOM 722 O O . THR A 1 96 ? -9.898 10.406 7.148 1 82.62 96 THR A O 1
ATOM 725 N N . ILE A 1 97 ? -7.883 10.977 7.988 1 84.06 97 ILE A N 1
ATOM 726 C CA . ILE A 1 97 ? -7.152 9.977 7.219 1 84.06 97 ILE A CA 1
ATOM 727 C C . ILE A 1 97 ? -6.723 8.828 8.133 1 84.06 97 ILE A C 1
ATOM 729 O O . ILE A 1 97 ? -6.023 9.055 9.125 1 84.06 97 ILE A O 1
ATOM 733 N N . GLY A 1 98 ? -7.191 7.715 7.777 1 85.19 98 GLY A N 1
ATOM 734 C CA . GLY A 1 98 ? -6.855 6.555 8.586 1 85.19 98 GLY A CA 1
ATOM 735 C C . GLY A 1 98 ? -5.727 5.727 8.008 1 85.19 98 GLY A C 1
ATOM 736 O O . GLY A 1 98 ? -5.773 5.328 6.84 1 85.19 98 GLY A O 1
ATOM 737 N N . ILE A 1 99 ? -4.656 5.613 8.828 1 87.75 99 ILE A N 1
ATOM 738 C CA . ILE A 1 99 ? -3.646 4.621 8.469 1 87.75 99 ILE A CA 1
ATOM 739 C C . ILE A 1 99 ? -4.195 3.217 8.703 1 87.75 99 ILE A C 1
ATOM 741 O O . ILE A 1 99 ? -4.438 2.822 9.844 1 87.75 99 ILE A O 1
ATOM 745 N N . VAL A 1 100 ? -4.262 2.434 7.652 1 85.88 100 VAL A N 1
ATOM 746 C CA . VAL A 1 100 ? -4.969 1.16 7.75 1 85.88 100 VAL A CA 1
ATOM 747 C C . VAL A 1 100 ? -3.971 0.007 7.676 1 85.88 100 VAL A C 1
ATOM 749 O O . VAL A 1 100 ? -4.309 -1.137 7.988 1 85.88 100 VAL A O 1
ATOM 752 N N . GLY A 1 101 ? -2.721 0.336 7.305 1 86.06 101 GLY A N 1
ATOM 753 C CA . GLY A 1 101 ? -1.715 -0.711 7.219 1 86.06 101 GLY A CA 1
ATOM 754 C C . GLY A 1 101 ? -0.312 -0.175 7.008 1 86.06 101 GLY A C 1
ATOM 755 O O . GLY A 1 101 ? -0.134 0.999 6.672 1 86.06 101 GLY A O 1
ATOM 756 N N . ILE A 1 102 ? 0.606 -1.05 7.305 1 88 102 ILE A N 1
ATOM 757 C CA . ILE A 1 102 ? 2.018 -0.793 7.043 1 88 102 ILE A CA 1
ATOM 758 C C . ILE A 1 102 ? 2.605 -1.932 6.211 1 88 102 ILE A C 1
ATOM 760 O O . ILE A 1 102 ? 2.449 -3.105 6.559 1 88 102 ILE A O 1
ATOM 764 N N . VAL A 1 103 ? 3.256 -1.562 5.207 1 91.75 103 VAL A N 1
ATOM 765 C CA . VAL A 1 103 ? 3.832 -2.566 4.316 1 91.75 103 VAL A CA 1
ATOM 766 C C . VAL A 1 103 ? 5.355 -2.518 4.402 1 91.75 103 VAL A C 1
ATOM 768 O O . VAL A 1 103 ? 5.953 -1.438 4.375 1 91.75 103 VAL A O 1
ATOM 771 N N . ARG A 1 104 ? 5.898 -3.711 4.418 1 91 104 ARG A N 1
ATOM 772 C CA . ARG A 1 104 ? 7.348 -3.791 4.551 1 91 104 ARG A CA 1
ATOM 773 C C . ARG A 1 104 ? 7.957 -4.59 3.402 1 91 104 ARG A C 1
ATOM 775 O O . ARG A 1 104 ? 9.172 -4.551 3.189 1 91 104 ARG A O 1
ATOM 782 N N . LYS A 1 105 ? 7.145 -5.273 2.613 1 90.94 105 LYS A N 1
ATOM 783 C CA . LYS A 1 105 ? 7.617 -6.109 1.513 1 90.94 105 LYS A CA 1
ATOM 784 C C . LYS A 1 105 ? 6.859 -5.797 0.224 1 90.94 105 LYS A C 1
ATOM 786 O O . LYS A 1 105 ? 5.707 -5.363 0.263 1 90.94 105 LYS A O 1
ATOM 791 N N . LYS A 1 106 ? 7.492 -6.07 -0.816 1 92.31 106 LYS A N 1
ATOM 792 C CA . LYS A 1 106 ? 6.824 -5.949 -2.111 1 92.31 106 LYS A CA 1
ATOM 793 C C . LYS A 1 106 ? 7.188 -7.117 -3.025 1 92.31 106 LYS A C 1
ATOM 795 O O . LYS A 1 106 ? 8.32 -7.609 -2.998 1 92.31 106 LYS A O 1
ATOM 800 N N . PHE A 1 107 ? 6.281 -7.555 -3.738 1 91.5 107 PHE A N 1
ATOM 801 C CA . PHE A 1 107 ? 6.469 -8.5 -4.828 1 91.5 107 PHE A CA 1
ATOM 802 C C . PHE A 1 107 ? 6.609 -7.773 -6.16 1 91.5 107 PHE A C 1
ATOM 804 O O . PHE A 1 107 ? 5.664 -7.137 -6.629 1 91.5 107 PHE A O 1
ATOM 811 N N . VAL A 1 108 ? 7.738 -7.922 -6.738 1 91.12 108 VAL A N 1
ATOM 812 C CA . VAL A 1 108 ? 8.016 -7.211 -7.984 1 91.12 108 VAL A CA 1
ATOM 813 C C . VAL A 1 108 ? 8.062 -8.195 -9.148 1 91.12 108 VAL A C 1
ATOM 815 O O . VAL A 1 108 ? 8.914 -9.086 -9.18 1 91.12 108 VAL A O 1
ATOM 818 N N . PHE A 1 109 ? 7.125 -8 -10.008 1 88.88 109 PHE A N 1
ATOM 819 C CA . PHE A 1 109 ? 7.121 -8.797 -11.227 1 88.88 109 PHE A CA 1
ATOM 820 C C . PHE A 1 109 ? 7.477 -7.938 -12.438 1 88.88 109 PHE A C 1
ATOM 822 O O . PHE A 1 109 ? 6.645 -7.164 -12.914 1 88.88 109 PHE A O 1
ATOM 829 N N . SER A 1 110 ? 8.648 -7.871 -12.766 1 74.62 110 SER A N 1
ATOM 830 C CA . SER A 1 110 ? 9.211 -6.949 -13.75 1 74.62 110 SER A CA 1
ATOM 831 C C . SER A 1 110 ? 9.297 -7.598 -15.125 1 74.62 110 SER A C 1
ATOM 833 O O . SER A 1 110 ? 9.516 -6.91 -16.125 1 74.62 110 SER A O 1
ATOM 835 N N . SER A 1 111 ? 9.156 -8.852 -15.219 1 69.19 111 SER A N 1
ATOM 836 C CA . SER A 1 111 ? 9.453 -9.445 -16.516 1 69.19 111 SER A CA 1
ATOM 837 C C . SER A 1 111 ? 8.273 -9.297 -17.469 1 69.19 111 SER A C 1
ATOM 839 O O . SER A 1 111 ? 7.117 -9.219 -17.031 1 69.19 111 SER A O 1
ATOM 841 N N . ARG A 1 112 ? 8.539 -8.984 -18.719 1 67.25 112 ARG A N 1
ATOM 842 C CA . ARG A 1 112 ? 7.531 -9 -19.766 1 67.25 112 ARG A CA 1
ATOM 843 C C . ARG A 1 112 ? 6.734 -10.305 -19.734 1 67.25 112 ARG A C 1
ATOM 845 O O . ARG A 1 112 ? 7.301 -11.383 -19.547 1 67.25 112 ARG A O 1
ATOM 852 N N . PRO A 1 113 ? 5.453 -10.18 -19.703 1 61.81 113 PRO A N 1
ATOM 853 C CA . PRO A 1 113 ? 4.641 -11.398 -19.688 1 61.81 113 PRO A CA 1
ATOM 854 C C . PRO A 1 113 ? 4.953 -12.32 -20.875 1 61.81 113 PRO A C 1
ATOM 856 O O . PRO A 1 113 ? 5.117 -11.852 -22 1 61.81 113 PRO A O 1
ATOM 859 N N . LEU A 1 114 ? 5.336 -13.5 -20.578 1 66.19 114 LEU A N 1
ATOM 860 C CA . LEU A 1 114 ? 5.566 -14.484 -21.641 1 66.19 114 LEU A CA 1
ATOM 861 C C . LEU A 1 114 ? 4.34 -15.367 -21.844 1 66.19 114 LEU A C 1
ATOM 863 O O . LEU A 1 114 ? 3.762 -15.859 -20.859 1 66.19 114 LEU A O 1
ATOM 867 N N . PRO A 1 115 ? 3.637 -15.383 -23.125 1 64.56 115 PRO A N 1
ATOM 868 C CA . PRO A 1 115 ? 2.525 -16.297 -23.375 1 64.56 115 PRO A CA 1
ATOM 869 C C . PRO A 1 115 ? 2.859 -17.75 -22.984 1 64.56 115 PRO A C 1
ATOM 871 O O . PRO A 1 115 ? 3.998 -18.188 -23.156 1 64.56 115 PRO A O 1
ATOM 874 N N . ILE A 1 116 ? 1.981 -18.25 -22.031 1 68 116 ILE A N 1
ATOM 875 C CA . ILE A 1 116 ? 2.189 -19.672 -21.719 1 68 116 ILE A CA 1
ATOM 876 C C . ILE A 1 116 ? 1.709 -20.516 -22.906 1 68 116 ILE A C 1
ATOM 878 O O . ILE A 1 116 ? 0.61 -20.312 -23.422 1 68 116 ILE A O 1
ATOM 882 N N . ALA A 1 117 ? 2.5 -20.984 -23.734 1 60.5 117 ALA A N 1
ATOM 883 C CA . ALA A 1 117 ? 2.189 -21.812 -24.906 1 60.5 117 ALA A CA 1
ATOM 884 C C .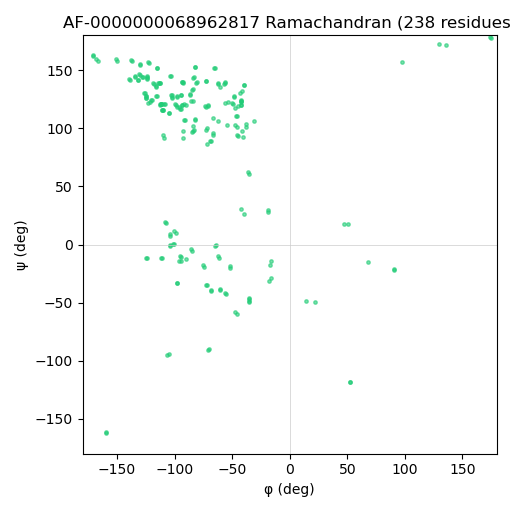 ALA A 1 117 ? 1.211 -22.922 -24.547 1 60.5 117 ALA A C 1
ATOM 886 O O . ALA A 1 117 ? 1.385 -23.609 -23.531 1 60.5 117 ALA A O 1
ATOM 887 N N . SER A 1 118 ? -0.173 -22.719 -24.734 1 55.03 118 SER A N 1
ATOM 888 C CA . SER A 1 118 ? -1.104 -23.844 -24.625 1 55.03 118 SER A CA 1
ATOM 889 C C . SER A 1 118 ? -0.553 -25.078 -25.312 1 55.03 118 SER A C 1
ATOM 891 O O . SER A 1 118 ? 0.094 -24.984 -26.359 1 55.03 118 SER A O 1
ATOM 893 N N . PRO A 1 119 ? -0.413 -26.219 -24.609 1 47.41 119 PRO A N 1
ATOM 894 C CA . PRO A 1 119 ? -0.071 -27.422 -25.375 1 47.41 119 PRO A CA 1
ATOM 895 C C . PRO A 1 119 ? -0.914 -27.578 -26.641 1 47.41 119 PRO A C 1
ATOM 897 O O . PRO A 1 119 ? -2.117 -27.297 -26.625 1 47.41 119 PRO A O 1
ATOM 900 N N . ARG A 1 120 ? -0.312 -27.406 -27.922 1 40.78 120 ARG A N 1
ATOM 901 C CA . ARG A 1 120 ? -0.968 -27.812 -29.156 1 40.78 120 ARG A CA 1
ATOM 902 C C . ARG A 1 120 ? -1.734 -29.109 -28.969 1 40.78 120 ARG A C 1
ATOM 904 O O . ARG A 1 120 ? -1.168 -30.109 -28.516 1 40.78 120 ARG A O 1
ATOM 911 N N . ALA A 1 121 ? -3.045 -29 -28.812 1 42.69 121 ALA A N 1
ATOM 912 C CA . ALA A 1 121 ? -3.756 -30.25 -29.047 1 42.69 121 ALA A CA 1
ATOM 913 C C . ALA A 1 121 ? -3.393 -30.844 -30.406 1 42.69 121 ALA A C 1
ATOM 915 O O . ALA A 1 121 ? -3.143 -30.109 -31.375 1 42.69 121 ALA A O 1
ATOM 916 N N . MET B 1 1 ? 6.168 -23.547 -3.131 1 80.62 1 MET B N 1
ATOM 917 C CA . MET B 1 1 ? 4.848 -23.328 -2.539 1 80.62 1 MET B CA 1
ATOM 918 C C . MET B 1 1 ? 3.977 -22.469 -3.451 1 80.62 1 MET B C 1
ATOM 920 O O . MET B 1 1 ? 4.477 -21.578 -4.145 1 80.62 1 MET B O 1
ATOM 924 N N . GLN B 1 2 ? 2.643 -22.938 -3.375 1 84.62 2 GLN B N 1
ATOM 925 C CA . GLN B 1 2 ? 1.745 -22.234 -4.289 1 84.62 2 GLN B CA 1
ATOM 926 C C . GLN B 1 2 ? 0.571 -21.609 -3.541 1 84.62 2 GLN B C 1
ATOM 928 O O . GLN B 1 2 ? 0.042 -22.203 -2.6 1 84.62 2 GLN B O 1
ATOM 933 N N . TRP B 1 3 ? 0.179 -20.422 -4.055 1 86 3 TRP B N 1
ATOM 934 C CA . TRP B 1 3 ? -0.96 -19.688 -3.516 1 86 3 TRP B CA 1
ATOM 935 C C . TRP B 1 3 ? -1.865 -19.188 -4.637 1 86 3 TRP B C 1
ATOM 937 O O . TRP B 1 3 ? -1.385 -18.812 -5.711 1 86 3 TRP B O 1
ATOM 947 N N . LEU B 1 4 ? -3.172 -19.219 -4.23 1 86.12 4 LEU B N 1
ATOM 948 C CA . LEU B 1 4 ? -4.117 -18.594 -5.156 1 86.12 4 LEU B CA 1
ATOM 949 C C . LEU B 1 4 ? -4.234 -17.094 -4.887 1 86.12 4 LEU B C 1
ATOM 951 O O . LEU B 1 4 ? -4.355 -16.672 -3.734 1 86.12 4 LEU B O 1
ATOM 955 N N . LEU B 1 5 ? -4.082 -16.391 -5.906 1 86.81 5 LEU B N 1
ATOM 956 C CA . LEU B 1 5 ? -4.32 -14.953 -5.82 1 86.81 5 LEU B CA 1
ATOM 957 C C . LEU B 1 5 ? -5.773 -14.625 -6.141 1 86.81 5 LEU B C 1
ATOM 959 O O . LEU B 1 5 ? -6.266 -14.953 -7.223 1 86.81 5 LEU B O 1
ATOM 963 N N . LYS B 1 6 ? -6.402 -14.023 -5.156 1 83.69 6 LYS B N 1
ATOM 964 C CA . LYS B 1 6 ? -7.82 -13.719 -5.332 1 83.69 6 LYS B CA 1
ATOM 965 C C . LYS B 1 6 ? -8.117 -12.266 -4.984 1 83.69 6 LYS B C 1
ATOM 967 O O . LYS B 1 6 ? -7.434 -11.664 -4.148 1 83.69 6 LYS B O 1
ATOM 972 N N . LEU B 1 7 ? -9.055 -11.758 -5.711 1 82.38 7 LEU B N 1
ATOM 973 C CA . LEU B 1 7 ? -9.578 -10.469 -5.277 1 82.38 7 LEU B CA 1
ATOM 974 C C . LEU B 1 7 ? -10.438 -10.625 -4.027 1 82.38 7 LEU B C 1
ATOM 976 O O . LEU B 1 7 ? -11.32 -11.484 -3.979 1 82.38 7 LEU B O 1
ATOM 980 N N . ALA B 1 8 ? -10 -9.969 -2.934 1 76.31 8 ALA B N 1
ATOM 981 C CA . ALA B 1 8 ? -10.852 -10.016 -1.744 1 76.31 8 ALA B CA 1
ATOM 982 C C . ALA B 1 8 ? -12.25 -9.5 -2.047 1 76.31 8 ALA B C 1
ATOM 984 O O . ALA B 1 8 ? -12.422 -8.602 -2.879 1 76.31 8 ALA B O 1
ATOM 985 N N . PRO B 1 9 ? -13.195 -10.297 -1.391 1 65.19 9 PRO B N 1
ATOM 986 C CA . PRO B 1 9 ? -14.57 -9.836 -1.604 1 65.19 9 PRO B CA 1
ATOM 987 C C . PRO B 1 9 ? -14.773 -8.391 -1.163 1 65.19 9 PRO B C 1
ATOM 989 O O . PRO B 1 9 ? -14.266 -7.977 -0.118 1 65.19 9 PRO B O 1
ATOM 992 N N . GLY B 1 10 ? -15.469 -7.715 -1.941 1 58.78 10 GLY B N 1
ATOM 993 C CA . GLY B 1 10 ? -15.766 -6.32 -1.65 1 58.78 10 GLY B CA 1
ATOM 994 C C . GLY B 1 10 ? -14.852 -5.348 -2.367 1 58.78 10 GLY B C 1
ATOM 995 O O . GLY B 1 10 ? -13.867 -5.758 -2.988 1 58.78 10 GLY B O 1
ATOM 996 N N . GLU B 1 11 ? -15.273 -4.254 -2.518 1 54.22 11 GLU B N 1
ATOM 997 C CA . GLU B 1 11 ? -14.773 -3.178 -3.369 1 54.22 11 GLU B CA 1
ATOM 998 C C . GLU B 1 11 ? -13.367 -2.75 -2.957 1 54.22 11 GLU B C 1
ATOM 1000 O O . GLU B 1 11 ? -13.047 -2.734 -1.768 1 54.22 11 GLU B O 1
ATOM 1005 N N . THR B 1 12 ? -12.266 -3.135 -3.789 1 60.81 12 THR B N 1
ATOM 1006 C CA . THR B 1 12 ? -11.016 -2.393 -3.697 1 60.81 12 THR B CA 1
ATOM 1007 C C . THR B 1 12 ? -11.273 -0.933 -3.338 1 60.81 12 THR B C 1
ATOM 1009 O O . THR B 1 12 ? -12.133 -0.283 -3.939 1 60.81 12 THR B O 1
ATOM 1012 N N . ASN B 1 13 ? -10.961 -0.567 -2.035 1 65 13 ASN B N 1
ATOM 1013 C CA . ASN B 1 13 ? -11.133 0.827 -1.645 1 65 13 ASN B CA 1
ATOM 1014 C C . ASN B 1 13 ? -10.383 1.771 -2.58 1 65 13 ASN B C 1
ATOM 1016 O O . ASN B 1 13 ? -9.156 1.734 -2.65 1 65 13 ASN B O 1
ATOM 1020 N N . PRO B 1 14 ? -11.133 2.4 -3.449 1 65.75 14 PRO B N 1
ATOM 1021 C CA . PRO B 1 14 ? -10.477 3.311 -4.391 1 65.75 14 PRO B CA 1
ATOM 1022 C C . PRO B 1 14 ? -9.812 4.5 -3.699 1 65.75 14 PRO B C 1
ATOM 1024 O O . PRO B 1 14 ? -9.125 5.289 -4.348 1 65.75 14 PRO B O 1
ATOM 1027 N N . ASN B 1 15 ? -9.938 4.512 -2.367 1 76.75 15 ASN B N 1
ATOM 1028 C CA . ASN B 1 15 ? -9.484 5.711 -1.666 1 76.75 15 ASN B CA 1
ATOM 1029 C C . ASN B 1 15 ? -8.141 5.484 -0.98 1 76.75 15 ASN B C 1
ATOM 1031 O O . ASN B 1 15 ? -7.645 6.359 -0.269 1 76.75 15 ASN B O 1
ATOM 1035 N N . TRP B 1 16 ? -7.566 4.371 -1.238 1 87.56 16 TRP B N 1
ATOM 1036 C CA . TRP B 1 16 ? -6.312 4.129 -0.535 1 87.56 16 TRP B CA 1
ATOM 1037 C C . TRP B 1 16 ? -5.145 4.805 -1.248 1 87.56 16 TRP B C 1
ATOM 1039 O O . TRP B 1 16 ? -5.125 4.887 -2.479 1 87.56 16 TRP B O 1
ATOM 1049 N N . ALA B 1 17 ? -4.238 5.285 -0.425 1 91.94 17 ALA B N 1
ATOM 1050 C CA . ALA B 1 17 ? -2.994 5.891 -0.892 1 91.94 17 ALA B CA 1
ATOM 1051 C C . ALA B 1 17 ? -1.812 5.434 -0.04 1 91.94 17 ALA B C 1
ATOM 1053 O O . ALA B 1 17 ? -1.993 4.977 1.091 1 91.94 17 ALA B O 1
ATOM 1054 N N . ILE B 1 18 ? -0.681 5.57 -0.645 1 93.38 18 ILE B N 1
ATOM 1055 C CA . ILE B 1 18 ? 0.54 5.273 0.097 1 93.38 18 ILE B CA 1
ATOM 1056 C C . 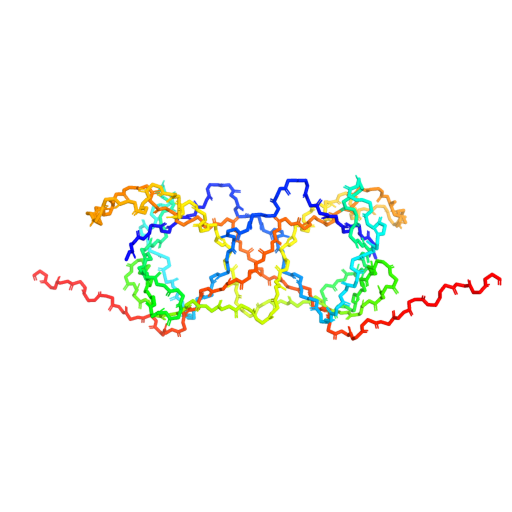ILE B 1 18 ? 1.093 6.559 0.713 1 93.38 18 ILE B C 1
ATOM 1058 O O . ILE B 1 18 ? 1.079 7.613 0.077 1 93.38 18 ILE B O 1
ATOM 1062 N N . ILE B 1 19 ? 1.578 6.5 1.911 1 90.81 19 ILE B N 1
ATOM 1063 C CA . ILE B 1 19 ? 2.322 7.59 2.533 1 90.81 19 ILE B CA 1
ATOM 1064 C C . ILE B 1 19 ? 3.775 7.168 2.738 1 90.81 19 ILE B C 1
ATOM 1066 O O . ILE B 1 19 ? 4.051 6.18 3.422 1 90.81 19 ILE B O 1
ATOM 1070 N N . GLU B 1 20 ? 4.602 7.887 2.162 1 90.19 20 GLU B N 1
ATOM 1071 C CA . GLU B 1 20 ? 6.043 7.699 2.285 1 90.19 20 GLU B CA 1
ATOM 1072 C C . GLU B 1 20 ? 6.68 8.82 3.098 1 90.19 20 GLU B C 1
ATOM 1074 O O . GLU B 1 20 ? 6.566 9.992 2.74 1 90.19 20 GLU B O 1
ATOM 1079 N N . LEU B 1 21 ? 7.281 8.477 4.121 1 83.06 21 LEU B N 1
ATOM 1080 C CA . LEU B 1 21 ? 7.938 9.461 4.977 1 83.06 21 LEU B CA 1
ATOM 1081 C C . LEU B 1 21 ? 9.453 9.32 4.906 1 83.06 21 LEU B C 1
ATOM 1083 O O . LEU B 1 21 ? 9.977 8.203 4.879 1 83.06 21 LEU B O 1
ATOM 1087 N N . GLN B 1 22 ? 10.055 10.555 4.445 1 70.62 22 GLN B N 1
ATOM 1088 C CA . GLN B 1 22 ? 11.508 10.609 4.383 1 70.62 22 GLN B CA 1
ATOM 1089 C C . GLN B 1 22 ? 12.102 11.172 5.672 1 70.62 22 GLN B C 1
ATOM 1091 O O . GLN B 1 22 ? 11.602 12.164 6.203 1 70.62 22 GLN B O 1
ATOM 1096 N N . GLY B 1 23 ? 12.43 10.258 6.617 1 66.5 23 GLY B N 1
ATOM 1097 C CA . GLY B 1 23 ? 13.109 10.594 7.855 1 66.5 23 GLY B CA 1
ATOM 1098 C C . GLY B 1 23 ? 12.508 9.922 9.07 1 66.5 23 GLY B C 1
ATOM 1099 O O . GLY B 1 23 ? 11.562 9.141 8.953 1 66.5 23 GLY B O 1
ATOM 1100 N N . SER B 1 24 ? 13.305 10.133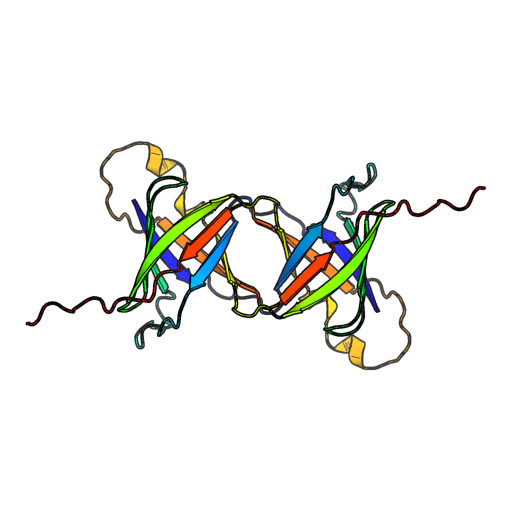 10.219 1 63.31 24 SER B N 1
ATOM 1101 C CA . SER B 1 24 ? 12.906 9.523 11.484 1 63.31 24 SER B CA 1
ATOM 1102 C C . SER B 1 24 ? 11.867 10.375 12.203 1 63.31 24 SER B C 1
ATOM 1104 O O . SER B 1 24 ? 12.016 11.594 12.289 1 63.31 24 SER B O 1
ATOM 1106 N N . ILE B 1 25 ? 10.625 9.93 12.008 1 62.09 25 ILE B N 1
ATOM 1107 C CA . ILE B 1 25 ? 9.617 10.656 12.766 1 62.09 25 ILE B CA 1
ATOM 1108 C C . ILE B 1 25 ? 9.547 10.109 14.188 1 62.09 25 ILE B C 1
ATOM 1110 O O . ILE B 1 25 ? 9.547 8.891 14.391 1 62.09 25 ILE B O 1
ATOM 1114 N N . GLU B 1 26 ? 10.047 10.93 15.078 1 59.28 26 GLU B N 1
ATOM 1115 C CA . GLU B 1 26 ? 9.828 10.523 16.469 1 59.28 26 GLU B CA 1
ATOM 1116 C C . GLU B 1 26 ? 8.352 10.578 16.828 1 59.28 26 GLU B C 1
ATOM 1118 O O . GLU B 1 26 ? 7.703 11.609 16.656 1 59.28 26 GLU B O 1
ATOM 1123 N N . ALA B 1 27 ? 7.789 9.312 16.688 1 55.5 27 ALA B N 1
ATOM 1124 C CA . ALA B 1 27 ? 6.402 9.305 17.141 1 55.5 27 ALA B CA 1
ATOM 1125 C C . ALA B 1 27 ? 6.242 10.094 18.438 1 55.5 27 ALA B C 1
ATOM 1127 O O . ALA B 1 27 ? 7.133 10.086 19.297 1 55.5 27 ALA B O 1
ATOM 1128 N N . PRO B 1 28 ? 5.379 11.109 18.453 1 54.66 28 PRO B N 1
ATOM 1129 C CA . PRO B 1 28 ? 5.223 11.867 19.703 1 54.66 28 PRO B CA 1
ATOM 1130 C C . PRO B 1 28 ? 5.168 10.969 20.938 1 54.66 28 PRO B C 1
ATOM 1132 O O . PRO B 1 28 ? 4.621 9.867 20.875 1 54.66 28 PRO B O 1
ATOM 1135 N N . ALA B 1 29 ? 6.145 11.273 21.75 1 50.38 29 ALA B N 1
ATOM 1136 C CA . ALA B 1 29 ? 6.098 10.594 23.047 1 50.38 29 ALA B CA 1
ATOM 1137 C C . ALA B 1 29 ? 4.656 10.414 23.516 1 50.38 29 ALA B C 1
ATOM 1139 O O . ALA B 1 29 ? 4.332 9.414 24.172 1 50.38 29 ALA B O 1
ATOM 1140 N N . GLN B 1 30 ? 3.988 11.531 23.406 1 49.41 30 GLN B N 1
ATOM 1141 C CA . GLN B 1 30 ? 2.617 11.523 23.906 1 49.41 30 GLN B CA 1
ATOM 1142 C C . GLN B 1 30 ? 1.649 10.992 22.859 1 49.41 30 GLN B C 1
ATOM 1144 O O . GLN B 1 30 ? 0.441 11.227 22.953 1 49.41 30 GLN B O 1
ATOM 1149 N N . ALA B 1 31 ? 2.111 10.727 21.656 1 50.31 31 ALA B N 1
ATOM 1150 C CA . ALA B 1 31 ? 1.132 10.008 20.844 1 50.31 31 ALA B CA 1
ATOM 1151 C C . ALA B 1 31 ? 0.317 9.039 21.688 1 50.31 31 ALA B C 1
ATOM 1153 O O . ALA B 1 31 ? 0.867 8.094 22.266 1 50.31 31 ALA B O 1
ATOM 1154 N N . SER B 1 32 ? -0.381 9.555 22.656 1 43.22 32 SER B N 1
ATOM 1155 C CA . SER B 1 32 ? -1.191 8.672 23.484 1 43.22 32 SER B CA 1
ATOM 1156 C C . SER B 1 32 ? -1.889 7.609 22.641 1 43.22 32 SER B C 1
ATOM 1158 O O . SER B 1 32 ? -2.5 7.926 21.609 1 43.22 32 SER B O 1
ATOM 1160 N N . LEU B 1 33 ? -1.293 6.504 22.5 1 45.81 33 LEU B N 1
ATOM 1161 C CA . LEU B 1 33 ? -1.995 5.309 22.047 1 45.81 33 LEU B CA 1
ATOM 1162 C C . LEU B 1 33 ? -3.506 5.488 22.172 1 45.81 33 LEU B C 1
ATOM 1164 O O . LEU B 1 33 ? -4.27 4.805 21.484 1 45.81 33 LEU B O 1
ATOM 1168 N N . GLN B 1 34 ? -3.799 6.285 23.125 1 47.97 34 GLN B N 1
ATOM 1169 C CA . GLN B 1 34 ? -5.215 6.418 23.453 1 47.97 34 GLN B CA 1
ATOM 1170 C C . GLN B 1 34 ? -5.973 7.121 22.328 1 47.97 34 GLN B C 1
ATOM 1172 O O . GLN B 1 34 ? -7.121 6.777 22.031 1 47.97 34 GLN B O 1
ATOM 1177 N N . THR B 1 35 ? -5.352 8.18 21.703 1 54.06 35 THR B N 1
ATOM 1178 C CA . THR B 1 35 ? -6.156 8.898 20.719 1 54.06 35 THR B CA 1
ATOM 1179 C C . THR B 1 35 ? -5.801 8.461 19.297 1 54.06 35 THR B C 1
ATOM 1181 O O . THR B 1 35 ? -6.535 8.75 18.359 1 54.06 35 THR B O 1
ATOM 1184 N N . MET B 1 36 ? -4.879 7.543 19.047 1 63.28 36 MET B N 1
ATOM 1185 C CA . MET B 1 36 ? -4.551 6.961 17.734 1 63.28 36 MET B CA 1
ATOM 1186 C C . MET B 1 36 ? -4.328 8.055 16.703 1 63.28 36 MET B C 1
ATOM 1188 O O . MET B 1 36 ? -4.469 7.805 15.5 1 63.28 36 MET B O 1
ATOM 1192 N N . GLN B 1 37 ? -4.086 9.383 17.25 1 76.06 37 GLN B N 1
ATOM 1193 C CA . GLN B 1 37 ? -3.797 10.492 16.344 1 76.06 37 GLN B CA 1
ATOM 1194 C C . GLN B 1 37 ? -2.309 10.555 16.016 1 76.06 37 GLN B C 1
ATOM 1196 O O . GLN B 1 37 ? -1.473 10.68 16.906 1 76.06 37 GLN B O 1
ATOM 1201 N N . LEU B 1 38 ? -2.012 10.5 14.766 1 81 38 LEU B N 1
ATOM 1202 C CA . LEU B 1 38 ? -0.624 10.438 14.312 1 81 38 LEU B CA 1
ATOM 1203 C C . LEU B 1 38 ? -0.119 11.82 13.906 1 81 38 LEU B C 1
ATOM 1205 O O . LEU B 1 38 ? 1.07 12.117 14.039 1 81 38 LEU B O 1
ATOM 1209 N N . GLY B 1 39 ? -1.104 12.609 13.352 1 85.62 39 GLY B N 1
ATOM 1210 C CA . GLY B 1 39 ? -0.635 13.898 12.859 1 85.62 39 GLY B CA 1
ATOM 1211 C C . GLY B 1 39 ? -1.712 14.695 12.148 1 85.62 39 GLY B C 1
ATOM 1212 O O . GLY B 1 39 ? -2.883 14.305 12.148 1 85.62 39 GLY B O 1
ATOM 1213 N N . LEU B 1 40 ? -1.199 15.906 11.766 1 86.62 40 LEU B N 1
ATOM 1214 C CA . LEU B 1 40 ? -2.062 16.812 11.023 1 86.62 40 LEU B CA 1
ATOM 1215 C C . LEU B 1 40 ? -1.575 16.969 9.586 1 86.62 40 LEU B C 1
ATOM 1217 O O . LEU B 1 40 ? -0.427 17.359 9.352 1 86.62 40 LEU B O 1
ATOM 1221 N N . PHE B 1 41 ? -2.512 16.594 8.703 1 88.06 41 PHE B N 1
ATOM 1222 C CA . PHE B 1 41 ? -2.236 16.719 7.277 1 88.06 41 PHE B CA 1
ATOM 1223 C C . PHE B 1 41 ? -2.936 17.938 6.691 1 88.06 41 PHE B C 1
ATOM 1225 O O . PHE B 1 41 ? -4.125 18.156 6.938 1 88.06 41 PHE B O 1
ATOM 1232 N N . THR B 1 42 ? -2.107 18.703 6.047 1 87.38 42 THR B N 1
ATOM 1233 C CA . THR B 1 42 ? -2.672 19.875 5.387 1 87.38 42 THR B CA 1
ATOM 1234 C C . THR B 1 42 ? -2.355 19.875 3.896 1 87.38 42 THR B C 1
ATOM 1236 O O . THR B 1 42 ? -1.204 19.672 3.502 1 87.38 42 THR B O 1
ATOM 1239 N N . GLY B 1 43 ? -3.422 19.906 3.152 1 82.5 43 GLY B N 1
ATOM 1240 C CA . GLY B 1 43 ? -3.205 19.953 1.715 1 82.5 43 GLY B CA 1
ATOM 1241 C C . GLY B 1 43 ? -4.457 20.312 0.935 1 82.5 43 GLY B C 1
ATOM 1242 O O . GLY B 1 43 ? -5.555 20.344 1.495 1 82.5 43 GLY B O 1
ATOM 1243 N N . ALA B 1 44 ? -4.242 20.828 -0.313 1 71 44 ALA B N 1
ATOM 1244 C CA . ALA B 1 44 ? -5.34 21.234 -1.188 1 71 44 ALA B CA 1
ATOM 1245 C C . ALA B 1 44 ? -5.551 20.219 -2.309 1 71 44 ALA B C 1
ATOM 1247 O O . ALA B 1 44 ? -6.035 19.109 -2.068 1 71 44 ALA B O 1
ATOM 1248 N N . SER B 1 45 ? -4.953 20.438 -3.445 1 68.56 45 SER B N 1
ATOM 1249 C CA . SER B 1 45 ? -5.168 19.641 -4.652 1 68.56 45 SER B CA 1
ATOM 1250 C C . SER B 1 45 ? -3.904 18.891 -5.059 1 68.56 45 SER B C 1
ATOM 1252 O O . SER B 1 45 ? -2.814 19.203 -4.566 1 68.56 45 SER B O 1
ATOM 1254 N N . GLU B 1 46 ? -4.172 17.75 -5.723 1 71.69 46 GLU B N 1
ATOM 1255 C CA . GLU B 1 46 ? -3.039 17.062 -6.328 1 71.69 46 GLU B CA 1
ATOM 1256 C C . GLU B 1 46 ? -2.061 18.047 -6.957 1 71.69 46 GLU B C 1
ATOM 1258 O O . GLU B 1 46 ? -2.473 19 -7.621 1 71.69 46 GLU B O 1
ATOM 1263 N N . GLY B 1 47 ? -0.774 17.844 -6.781 1 73.19 47 GLY B N 1
ATOM 1264 C CA . GLY B 1 47 ? 0.268 18.703 -7.336 1 73.19 47 GLY B CA 1
ATOM 1265 C C . GLY B 1 47 ? 0.667 19.828 -6.406 1 73.19 47 GLY B C 1
ATOM 1266 O O . GLY B 1 47 ? 1.765 20.375 -6.527 1 73.19 47 GLY B O 1
ATOM 1267 N N . ASP B 1 48 ? -0.185 20.141 -5.523 1 79.06 48 ASP B N 1
ATOM 1268 C CA . ASP B 1 48 ? 0.149 21.203 -4.574 1 79.06 48 ASP B CA 1
ATOM 1269 C C . ASP B 1 48 ? 1.005 20.656 -3.428 1 79.06 48 ASP B C 1
ATOM 1271 O O . ASP B 1 48 ? 0.901 19.484 -3.07 1 79.06 48 ASP B O 1
ATOM 1275 N N . PRO B 1 49 ? 1.8 21.609 -2.887 1 87.88 49 PRO B N 1
ATOM 1276 C CA . PRO B 1 49 ? 2.527 21.203 -1.682 1 87.88 49 PRO B CA 1
ATOM 1277 C C . PRO B 1 49 ? 1.599 20.828 -0.528 1 87.88 49 PRO B C 1
ATOM 1279 O O . PRO B 1 49 ? 0.551 21.469 -0.349 1 87.88 49 PRO B O 1
ATOM 1282 N N . VAL B 1 50 ? 1.983 19.781 0.121 1 89.25 50 VAL B N 1
ATOM 1283 C CA . VAL B 1 50 ? 1.246 19.375 1.31 1 89.25 50 VAL B CA 1
ATOM 1284 C C . VAL B 1 50 ? 2.186 19.328 2.514 1 89.25 50 VAL B C 1
ATOM 1286 O O . VAL B 1 50 ? 3.404 19.25 2.355 1 89.25 50 VAL B O 1
ATOM 1289 N N . THR B 1 51 ? 1.593 19.453 3.691 1 89.56 51 THR B N 1
ATOM 1290 C CA . THR B 1 51 ? 2.393 19.375 4.91 1 89.56 51 THR B CA 1
ATOM 1291 C C . THR B 1 51 ? 1.818 18.344 5.879 1 89.56 51 THR B C 1
ATOM 1293 O O . THR B 1 51 ? 0.601 18.172 5.953 1 89.56 51 THR B O 1
ATOM 1296 N N . LEU B 1 52 ? 2.709 17.719 6.527 1 87.56 52 LEU B N 1
ATOM 1297 C CA . LEU B 1 52 ? 2.369 16.797 7.605 1 87.56 52 LEU B CA 1
ATOM 1298 C C . LEU B 1 52 ? 3.09 17.172 8.898 1 87.56 52 LEU B C 1
ATOM 1300 O O . LEU B 1 52 ? 4.312 17.328 8.906 1 87.56 52 LEU B O 1
ATOM 1304 N N . VAL B 1 53 ? 2.324 17.328 9.898 1 86 53 VAL B N 1
ATOM 1305 C CA . VAL B 1 53 ? 2.922 17.594 11.203 1 86 53 VAL B CA 1
ATOM 1306 C C . VAL B 1 53 ? 2.725 16.391 12.117 1 86 53 VAL B C 1
ATOM 1308 O O . VAL B 1 53 ? 1.592 15.977 12.383 1 86 53 VAL B O 1
ATOM 1311 N N . VAL B 1 54 ? 3.742 15.867 12.43 1 83.94 54 VAL B N 1
ATOM 1312 C CA . VAL B 1 54 ? 3.744 14.75 13.375 1 83.94 54 VAL B CA 1
ATOM 1313 C C . VAL B 1 54 ? 4.582 15.109 14.602 1 83.94 54 VAL B C 1
ATOM 1315 O O . VAL B 1 54 ? 5.793 15.305 14.492 1 83.94 54 VAL B O 1
ATOM 1318 N N . GLY B 1 55 ? 3.775 14.953 15.742 1 79.44 55 GLY B N 1
ATOM 1319 C CA . GLY B 1 55 ? 4.48 15.445 16.922 1 79.44 55 GLY B CA 1
ATOM 1320 C C . GLY B 1 55 ? 5.016 16.859 16.75 1 79.44 55 GLY B C 1
ATOM 1321 O O . GLY B 1 55 ? 4.258 17.781 16.438 1 79.44 55 GLY B O 1
ATOM 1322 N N . ASN B 1 56 ? 6.41 16.922 16.844 1 80 56 ASN B N 1
ATOM 1323 C CA . ASN B 1 56 ? 7.039 18.234 16.75 1 80 56 ASN B CA 1
ATOM 1324 C C . ASN B 1 56 ? 7.766 18.406 15.414 1 80 56 ASN B C 1
ATOM 1326 O O . ASN B 1 56 ? 8.578 19.328 15.266 1 80 56 ASN B O 1
ATOM 1330 N N . HIS B 1 57 ? 7.426 17.625 14.523 1 81.75 57 HIS B N 1
ATOM 1331 C CA . HIS B 1 57 ? 8.094 17.672 13.227 1 81.75 57 HIS B CA 1
ATOM 1332 C C . HIS B 1 57 ? 7.121 18.062 12.125 1 81.75 57 HIS B C 1
ATOM 1334 O O . HIS B 1 57 ? 6.004 17.547 12.055 1 81.75 57 HIS B O 1
ATOM 1340 N N . LYS B 1 58 ? 7.551 19.031 11.438 1 85.69 58 LYS B N 1
ATOM 1341 C CA . LYS B 1 58 ? 6.828 19.391 10.219 1 85.69 58 LYS B CA 1
ATOM 1342 C C . LYS B 1 58 ? 7.547 18.875 8.977 1 85.69 58 LYS B C 1
ATOM 1344 O O . LYS B 1 58 ? 8.734 19.156 8.781 1 85.69 58 LYS B O 1
ATOM 1349 N N . LEU B 1 59 ? 6.742 18.188 8.156 1 86.06 59 LEU B N 1
ATOM 1350 C CA . LEU B 1 59 ? 7.277 17.672 6.902 1 86.06 59 LEU B CA 1
ATOM 1351 C C . LEU B 1 59 ? 6.539 18.281 5.711 1 86.06 59 LEU B C 1
ATOM 1353 O O . LEU B 1 59 ? 5.324 18.469 5.758 1 86.06 59 LEU B O 1
ATOM 1357 N N . GLU B 1 60 ? 7.367 18.578 4.762 1 89.06 60 GLU B N 1
ATOM 1358 C CA . GLU B 1 60 ? 6.781 19.016 3.5 1 89.06 60 GLU B CA 1
ATOM 1359 C C . GLU B 1 60 ? 6.836 17.922 2.445 1 89.06 60 GLU B C 1
ATOM 1361 O O . GLU B 1 60 ? 7.809 17.172 2.373 1 89.06 60 GLU B O 1
ATOM 1366 N N . GLY B 1 61 ? 5.758 17.969 1.667 1 91.06 61 GLY B N 1
ATOM 1367 C CA . GLY B 1 61 ? 5.695 16.969 0.624 1 91.06 61 GLY B CA 1
ATOM 1368 C C . GLY B 1 61 ? 4.754 17.328 -0.509 1 91.06 61 GLY B C 1
ATOM 1369 O O . GLY B 1 61 ? 4.492 18.516 -0.745 1 91.06 61 GLY B O 1
ATOM 1370 N N . ARG B 1 62 ? 4.402 16.203 -1.263 1 90.81 62 ARG B N 1
ATOM 1371 C CA . ARG B 1 62 ? 3.494 16.344 -2.396 1 90.81 62 ARG B CA 1
ATOM 1372 C C . ARG B 1 62 ? 2.695 15.055 -2.613 1 90.81 62 ARG B C 1
ATOM 1374 O O . ARG B 1 62 ? 3.084 13.992 -2.135 1 90.81 62 ARG B O 1
ATOM 1381 N N . ILE B 1 63 ? 1.593 15.305 -3.312 1 89.38 63 ILE B N 1
ATOM 1382 C CA . ILE B 1 63 ? 0.801 14.172 -3.771 1 89.38 63 ILE B CA 1
ATOM 1383 C C . ILE B 1 63 ? 1.201 13.805 -5.199 1 89.38 63 ILE B C 1
ATOM 1385 O O . ILE B 1 63 ? 1.243 14.672 -6.078 1 89.38 63 ILE B O 1
ATOM 1389 N N . GLU B 1 64 ? 1.494 12.57 -5.414 1 90.44 64 GLU B N 1
ATOM 1390 C CA . GLU B 1 64 ? 1.899 12.109 -6.738 1 90.44 64 GLU B CA 1
ATOM 1391 C C . GLU B 1 64 ? 1.004 10.969 -7.223 1 90.44 64 GLU B C 1
ATOM 1393 O O . GLU B 1 64 ? 0.614 10.102 -6.434 1 90.44 64 GLU B O 1
ATOM 1398 N N . GLN B 1 65 ? 0.756 11.062 -8.562 1 91 65 GLN B N 1
ATOM 1399 C CA . GLN B 1 65 ? 0.116 9.922 -9.203 1 91 65 GLN B CA 1
ATOM 1400 C C . GLN B 1 65 ? 1.144 8.867 -9.594 1 91 65 GLN B C 1
ATOM 1402 O O . GLN B 1 65 ? 2.164 9.18 -10.211 1 91 65 GLN B O 1
ATOM 1407 N N . LEU B 1 66 ? 0.792 7.648 -9.258 1 89.06 66 LEU B N 1
ATOM 1408 C CA . LEU B 1 66 ? 1.694 6.57 -9.656 1 89.06 66 LEU B CA 1
ATOM 1409 C C . LEU B 1 66 ? 1.625 6.324 -11.156 1 89.06 66 LEU B C 1
ATOM 1411 O O . LEU B 1 66 ? 0.547 6.391 -11.75 1 89.06 66 LEU B O 1
ATOM 1415 N N . GLN B 1 67 ? 2.779 6.07 -11.703 1 88.94 67 GLN B N 1
ATOM 1416 C CA . GLN B 1 67 ? 2.805 5.734 -13.125 1 88.94 67 GLN B CA 1
ATOM 1417 C C . GLN B 1 67 ? 1.986 4.477 -13.406 1 88.94 67 GLN B C 1
ATOM 1419 O O . GLN B 1 67 ? 1.312 4.387 -14.43 1 88.94 67 GLN B O 1
ATOM 1424 N N . LYS B 1 68 ? 2.105 3.539 -12.445 1 85.69 68 LYS B N 1
ATOM 1425 C CA . LYS B 1 68 ? 1.321 2.307 -12.469 1 85.69 68 LYS B CA 1
ATOM 1426 C C . LYS B 1 68 ? 0.68 2.035 -11.117 1 85.69 68 LYS B C 1
ATOM 1428 O O . LYS B 1 68 ? 1.32 2.205 -10.078 1 85.69 68 LYS B O 1
ATOM 1433 N N . PRO B 1 69 ? -0.509 1.553 -11.242 1 88.31 69 PRO B N 1
ATOM 1434 C CA . PRO B 1 69 ? -1.127 1.206 -9.961 1 88.31 69 PRO B CA 1
ATOM 1435 C C . PRO B 1 69 ? -0.406 0.065 -9.25 1 88.31 69 PRO B C 1
ATOM 1437 O O . PRO B 1 69 ? 0.255 -0.753 -9.891 1 88.31 69 PRO B O 1
ATOM 1440 N N . LEU B 1 70 ? -0.519 0.093 -7.93 1 91.44 70 LEU B N 1
ATOM 1441 C CA . LEU B 1 70 ? 0.015 -0.975 -7.09 1 91.44 70 LEU B CA 1
ATOM 1442 C C . LEU B 1 70 ? -1.108 -1.727 -6.387 1 91.44 70 LEU B C 1
ATOM 1444 O O . LEU B 1 70 ? -2.082 -1.117 -5.934 1 91.44 70 LEU B O 1
ATOM 1448 N N . ALA B 1 71 ? -0.98 -2.98 -6.34 1 89.56 71 ALA B N 1
ATOM 1449 C CA . ALA B 1 71 ? -1.938 -3.783 -5.586 1 89.56 71 ALA B CA 1
ATOM 1450 C C . ALA B 1 71 ? -1.456 -4.016 -4.156 1 89.56 71 ALA B C 1
ATOM 1452 O O . ALA B 1 71 ? -0.262 -4.219 -3.924 1 89.56 71 ALA B O 1
ATOM 1453 N N . ILE B 1 72 ? -2.346 -3.951 -3.24 1 90.75 72 ILE B N 1
ATOM 1454 C CA . ILE B 1 72 ? -2.08 -4.348 -1.861 1 90.75 72 ILE B CA 1
ATOM 1455 C C . ILE B 1 72 ? -2.588 -5.77 -1.626 1 90.75 72 ILE B C 1
ATOM 1457 O O . ILE B 1 72 ? -3.758 -6.066 -1.876 1 90.75 72 ILE B O 1
ATOM 1461 N N . ALA B 1 73 ? -1.724 -6.555 -1.131 1 89.44 73 ALA B N 1
ATOM 1462 C CA . ALA B 1 73 ? -2.061 -7.961 -0.922 1 89.44 73 ALA B CA 1
ATOM 1463 C C . ALA B 1 73 ? -2.025 -8.32 0.561 1 89.44 73 ALA B C 1
ATOM 1465 O O . ALA B 1 73 ? -1.137 -7.875 1.292 1 89.44 73 ALA B O 1
ATOM 1466 N N . ASP B 1 74 ? -2.977 -9.023 0.996 1 87.06 74 ASP B N 1
ATOM 1467 C CA . ASP B 1 74 ? -2.939 -9.695 2.293 1 87.06 74 ASP B CA 1
ATOM 1468 C C . ASP B 1 74 ? -2.377 -11.109 2.166 1 87.06 74 ASP B C 1
ATOM 1470 O O . ASP B 1 74 ? -3.043 -12 1.64 1 87.06 74 ASP B O 1
ATOM 1474 N N . VAL B 1 75 ? -1.208 -11.234 2.635 1 80.56 75 VAL B N 1
ATOM 1475 C CA . VAL B 1 75 ? -0.502 -12.492 2.453 1 80.56 75 VAL B CA 1
ATOM 1476 C C . VAL B 1 75 ? -0.696 -13.375 3.686 1 80.56 75 VAL B C 1
ATOM 1478 O O . VAL B 1 75 ? -0.212 -14.508 3.729 1 80.56 75 VAL B O 1
ATOM 1481 N N . ALA B 1 76 ? -1.266 -12.891 4.844 1 67.56 76 ALA B N 1
ATOM 1482 C CA . ALA B 1 76 ? -1.473 -13.68 6.055 1 67.56 76 ALA B CA 1
ATOM 1483 C C . ALA B 1 76 ? -2.072 -15.047 5.727 1 67.56 76 ALA B C 1
ATOM 1485 O O . ALA B 1 76 ? -1.701 -16.047 6.328 1 67.56 76 ALA B O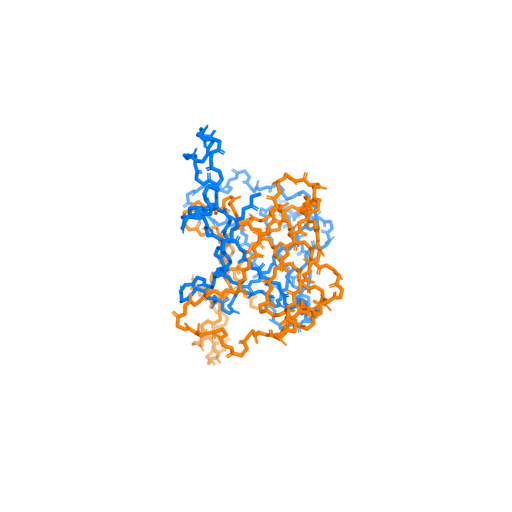 1
ATOM 1486 N N . SER B 1 77 ? -3.244 -14.953 5.117 1 56.41 77 SER B N 1
ATOM 1487 C CA . SER B 1 77 ? -3.889 -16.25 4.969 1 56.41 77 SER B CA 1
ATOM 1488 C C . SER B 1 77 ? -2.945 -17.266 4.324 1 56.41 77 SER B C 1
ATOM 1490 O O . SER B 1 77 ? -3.164 -18.469 4.418 1 56.41 77 SER B O 1
ATOM 1492 N N . SER B 1 78 ? -1.943 -16.688 3.701 1 54.97 78 SER B N 1
ATOM 1493 C CA . SER B 1 78 ? -1.058 -17.609 3.006 1 54.97 78 SER B CA 1
ATOM 1494 C C . SER B 1 78 ? -0.191 -18.391 3.986 1 54.97 78 SER B C 1
ATOM 1496 O O . SER B 1 78 ? 0.152 -19.547 3.736 1 54.97 78 SER B O 1
ATOM 1498 N N . PHE B 1 79 ? 0.219 -17.656 5.18 1 50.53 79 PHE B N 1
ATOM 1499 C CA . PHE B 1 79 ? 1.219 -18.297 6.027 1 50.53 79 PHE B CA 1
ATOM 1500 C C . PHE B 1 79 ? 0.563 -18.953 7.234 1 50.53 79 PHE B C 1
ATOM 1502 O O . PHE B 1 79 ? 1.25 -19.359 8.172 1 50.53 79 PHE B O 1
ATOM 1509 N N . SER B 1 80 ? -0.582 -19.094 7.328 1 44.09 80 SER B N 1
ATOM 1510 C CA . SER B 1 80 ? -1.015 -19.781 8.531 1 44.09 80 SER B CA 1
ATOM 1511 C C . SER B 1 80 ? -0.121 -20.984 8.828 1 44.09 80 SER B C 1
ATOM 1513 O O . SER B 1 80 ? 0.451 -21.578 7.914 1 44.09 80 SER B O 1
ATOM 1515 N N . ALA B 1 81 ? 0.351 -21.047 10.148 1 40.94 81 ALA B N 1
ATOM 1516 C CA . ALA B 1 81 ? 1.254 -21.938 10.867 1 40.94 81 ALA B CA 1
ATOM 1517 C C . ALA B 1 81 ? 1.114 -23.375 10.383 1 40.94 81 ALA B C 1
ATOM 1519 O O . ALA B 1 81 ? 2.047 -24.188 10.508 1 40.94 81 ALA B O 1
ATOM 1520 N N . ALA B 1 82 ? -0.073 -23.812 10.266 1 40.94 82 ALA B N 1
ATOM 1521 C CA . ALA B 1 82 ? -0.152 -25.266 10.172 1 40.94 82 ALA B CA 1
ATOM 1522 C C . ALA B 1 82 ? 0.589 -25.781 8.945 1 40.94 82 ALA B C 1
ATOM 1524 O O . ALA B 1 82 ? 0.619 -26.984 8.688 1 40.94 82 ALA B O 1
ATOM 1525 N N . ASP B 1 83 ? 0.965 -24.859 8.07 1 40.62 83 ASP B N 1
ATOM 1526 C CA . ASP B 1 83 ? 1.655 -25.406 6.906 1 40.62 83 ASP B CA 1
ATOM 1527 C C . ASP B 1 83 ? 3.08 -25.828 7.262 1 40.62 83 ASP B C 1
ATOM 1529 O O . ASP B 1 83 ? 3.832 -26.281 6.395 1 40.62 83 ASP B O 1
ATOM 1533 N N . ARG B 1 84 ? 3.613 -25.281 8.391 1 39.12 84 ARG B N 1
ATOM 1534 C CA . ARG B 1 84 ? 4.988 -25.672 8.695 1 39.12 84 ARG B CA 1
ATOM 1535 C C . ARG B 1 84 ? 5.117 -27.188 8.805 1 39.12 84 ARG B C 1
ATOM 1537 O O . ARG B 1 84 ? 6.223 -27.703 8.969 1 39.12 84 ARG B O 1
ATOM 1544 N N . MET B 1 85 ? 4.152 -27.797 9.43 1 35.31 85 MET B N 1
ATOM 1545 C CA . MET B 1 85 ? 4.578 -29.141 9.844 1 35.31 85 MET B CA 1
ATOM 1546 C C . MET B 1 85 ? 4.73 -30.062 8.633 1 35.31 85 MET B C 1
ATOM 1548 O O . MET B 1 85 ? 5.723 -30.781 8.516 1 35.31 85 MET B O 1
ATOM 1552 N N . ASP B 1 86 ? 3.602 -30.891 8.117 1 34.94 86 ASP B N 1
ATOM 1553 C CA . ASP B 1 86 ? 3.766 -32.188 7.441 1 34.94 86 ASP B CA 1
ATOM 1554 C C . ASP B 1 86 ? 4.027 -31.984 5.949 1 34.94 86 ASP B C 1
ATOM 1556 O O . ASP B 1 86 ? 3.391 -31.156 5.305 1 34.94 86 ASP B O 1
ATOM 1560 N N . GLY B 1 87 ? 5.23 -31.953 5.199 1 34.94 87 GLY B N 1
ATOM 1561 C CA . GLY B 1 87 ? 5.895 -32.156 3.918 1 34.94 87 GLY B CA 1
ATOM 1562 C C . GLY B 1 87 ? 4.941 -32.094 2.738 1 34.94 87 GLY B C 1
ATOM 1563 O O . GLY B 1 87 ? 5.355 -32.281 1.592 1 34.94 87 GLY B O 1
ATOM 1564 N N . ARG B 1 88 ? 3.818 -32.781 2.707 1 38.38 88 ARG B N 1
ATOM 1565 C CA . ARG B 1 88 ? 3.041 -32.969 1.489 1 38.38 88 ARG B CA 1
ATOM 1566 C C . ARG B 1 88 ? 2.412 -31.688 1.003 1 38.38 88 ARG B C 1
ATOM 1568 O O . ARG B 1 88 ? 1.68 -31.031 1.744 1 38.38 88 ARG B O 1
ATOM 1575 N N . TYR B 1 89 ? 3.111 -30.906 0.152 1 38.66 89 TYR B N 1
ATOM 1576 C CA . TYR B 1 89 ? 2.711 -29.75 -0.645 1 38.66 89 TYR B CA 1
ATOM 1577 C C . TYR B 1 89 ? 1.324 -29.953 -1.241 1 38.66 89 TYR B C 1
ATOM 1579 O O . TYR B 1 89 ? 1.188 -30.5 -2.34 1 38.66 89 TYR B O 1
ATOM 1587 N N . SER B 1 90 ? 0.405 -30.719 -0.735 1 37.56 90 SER B N 1
ATOM 1588 C CA . SER B 1 90 ? -0.909 -30.656 -1.367 1 37.56 90 SER B CA 1
ATOM 1589 C C . SER B 1 90 ? -1.347 -29.219 -1.612 1 37.56 90 SER B C 1
ATOM 1591 O O . SER B 1 90 ? -1.191 -28.359 -0.741 1 37.56 90 SER B O 1
ATOM 1593 N N . LEU B 1 91 ? -1.246 -28.609 -2.939 1 41.62 91 LEU B N 1
ATOM 1594 C CA . LEU B 1 91 ? -2.102 -27.453 -3.205 1 41.62 91 LEU B CA 1
ATOM 1595 C C . LEU B 1 91 ? -3.252 -27.391 -2.205 1 41.62 91 LEU B C 1
ATOM 1597 O O . LEU B 1 91 ? -4.324 -27.953 -2.453 1 41.62 91 LEU B O 1
ATOM 1601 N N . THR B 1 92 ? -3.152 -27.844 -1.104 1 42.16 92 THR B N 1
ATOM 1602 C CA . THR B 1 92 ? -4.344 -27.75 -0.268 1 42.16 92 THR B CA 1
ATOM 1603 C C . THR B 1 92 ? -4.973 -26.375 -0.364 1 42.16 92 THR B C 1
ATOM 1605 O O . THR B 1 92 ? -4.273 -25.375 -0.588 1 42.16 92 THR B O 1
ATOM 1608 N N . SER B 1 93 ? -6.238 -26.234 -0.828 1 48.53 93 SER B N 1
ATOM 1609 C CA . SER B 1 93 ? -7.32 -25.281 -1.033 1 48.53 93 SER B CA 1
ATOM 1610 C C . SER B 1 93 ? -7.109 -24.016 -0.194 1 48.53 93 SER B C 1
ATOM 1612 O O . SER B 1 93 ? -7.691 -22.969 -0.48 1 48.53 93 SER B O 1
ATOM 1614 N N . ASP B 1 94 ? -6.238 -24.047 0.84 1 57.34 94 ASP B N 1
ATOM 1615 C CA . ASP B 1 94 ? -6.523 -23.094 1.902 1 57.34 94 ASP B CA 1
ATOM 1616 C C . ASP B 1 94 ? -5.566 -21.906 1.84 1 57.34 94 ASP B C 1
ATOM 1618 O O . ASP B 1 94 ? -5.703 -20.953 2.609 1 57.34 94 ASP B O 1
ATOM 1622 N N . ARG B 1 95 ? -4.559 -21.875 0.81 1 74.38 95 ARG B N 1
ATOM 1623 C CA . ARG B 1 95 ? -3.699 -20.703 0.95 1 74.38 95 ARG B CA 1
ATOM 1624 C C . ARG B 1 95 ? -4.035 -19.656 -0.098 1 74.38 95 ARG B C 1
ATOM 1626 O O . ARG B 1 95 ? -3.971 -19.922 -1.299 1 74.38 95 ARG B O 1
ATOM 1633 N N . THR B 1 96 ? -4.504 -18.625 0.264 1 82.62 96 THR B N 1
ATOM 1634 C CA . THR B 1 96 ? -4.988 -17.547 -0.599 1 82.62 96 THR B CA 1
ATOM 1635 C C . THR B 1 96 ? -4.301 -16.234 -0.258 1 82.62 96 THR B C 1
ATOM 1637 O O . THR B 1 96 ? -4.086 -15.922 0.916 1 82.62 96 THR B O 1
ATOM 1640 N N . ILE B 1 97 ? -3.773 -15.641 -1.303 1 84.12 97 ILE B N 1
ATOM 1641 C CA . ILE B 1 97 ? -3.393 -14.234 -1.206 1 84.12 97 ILE B CA 1
ATOM 1642 C C . ILE B 1 97 ? -4.539 -13.359 -1.704 1 84.12 97 ILE B C 1
ATOM 1644 O O . ILE B 1 97 ? -4.977 -13.484 -2.85 1 84.12 97 ILE B O 1
ATOM 1648 N N . GLY B 1 98 ? -4.973 -12.57 -0.833 1 84.88 98 GLY B N 1
ATOM 1649 C CA . GLY B 1 98 ? -6.074 -11.695 -1.192 1 84.88 98 GLY B CA 1
ATOM 1650 C C . GLY B 1 98 ? -5.621 -10.297 -1.568 1 84.88 98 GLY B C 1
ATOM 1651 O O . GLY B 1 98 ? -4.906 -9.641 -0.806 1 84.88 98 GLY B O 1
ATOM 1652 N N . ILE B 1 99 ? -5.953 -9.922 -2.826 1 87.69 99 ILE B N 1
ATOM 1653 C CA . ILE B 1 99 ? -5.801 -8.516 -3.166 1 87.69 99 ILE B CA 1
ATOM 1654 C C . ILE B 1 99 ? -6.871 -7.691 -2.451 1 87.69 99 ILE B C 1
ATOM 1656 O O . ILE B 1 99 ? -8.062 -7.82 -2.746 1 87.69 99 ILE B O 1
ATOM 1660 N N . VAL B 1 100 ? -6.449 -6.754 -1.633 1 85.62 100 VAL B N 1
ATOM 1661 C CA . VAL B 1 100 ? -7.402 -6.082 -0.753 1 85.62 100 VAL B CA 1
ATOM 1662 C C . VAL B 1 100 ? -7.559 -4.625 -1.182 1 85.62 100 VAL B C 1
ATOM 1664 O O . VAL B 1 100 ? -8.492 -3.939 -0.745 1 85.62 100 VAL B O 1
ATOM 1667 N N . GLY B 1 101 ? -6.66 -4.168 -2.082 1 86 101 GLY B N 1
ATOM 1668 C CA . GLY B 1 101 ? -6.75 -2.791 -2.541 1 86 101 GLY B CA 1
ATOM 1669 C C . GLY B 1 101 ? -5.828 -2.486 -3.705 1 86 101 GLY B C 1
ATOM 1670 O O . GLY B 1 101 ? -4.926 -3.268 -4.008 1 86 101 GLY B O 1
ATOM 1671 N N . ILE B 1 102 ? -6.16 -1.384 -4.336 1 87.94 102 ILE B N 1
ATOM 1672 C CA . ILE B 1 102 ? -5.336 -0.831 -5.402 1 87.94 102 ILE B CA 1
ATOM 1673 C C . ILE B 1 102 ? -5.016 0.631 -5.102 1 87.94 102 ILE B C 1
ATOM 1675 O O . ILE B 1 102 ? -5.914 1.425 -4.812 1 87.94 102 ILE B O 1
ATOM 1679 N N . VAL B 1 103 ? -3.814 0.925 -5.203 1 91.69 103 VAL B N 1
ATOM 1680 C CA . VAL B 1 103 ? -3.385 2.287 -4.902 1 91.69 103 VAL B CA 1
ATOM 1681 C C . VAL B 1 103 ? -2.9 2.969 -6.18 1 91.69 103 VAL B C 1
ATOM 1683 O O . VAL B 1 103 ? -2.15 2.379 -6.961 1 91.69 103 VAL B O 1
ATOM 1686 N N . ARG B 1 104 ? -3.295 4.227 -6.281 1 91 104 ARG B N 1
ATOM 1687 C CA . ARG B 1 104 ? -2.938 4.969 -7.488 1 91 104 ARG B CA 1
ATOM 1688 C C . ARG B 1 104 ? -2.193 6.254 -7.141 1 91 104 ARG B C 1
ATOM 1690 O O . ARG B 1 104 ? -1.586 6.879 -8.008 1 91 104 ARG B O 1
ATOM 1697 N N . LYS B 1 105 ? -2.184 6.641 -5.875 1 90.94 105 LYS B N 1
ATOM 1698 C CA . LYS B 1 105 ? -1.549 7.879 -5.426 1 90.94 105 LYS B CA 1
ATOM 1699 C C . LYS B 1 105 ? -0.632 7.625 -4.234 1 90.94 105 LYS B C 1
ATOM 1701 O O . LYS B 1 105 ? -0.855 6.691 -3.459 1 90.94 105 LYS B O 1
ATOM 1706 N N . LYS B 1 106 ? 0.283 8.461 -4.105 1 92.25 106 LYS B N 1
ATOM 1707 C CA . LYS B 1 106 ? 1.144 8.406 -2.926 1 92.25 106 LYS B CA 1
ATOM 1708 C C . LYS B 1 106 ? 1.435 9.812 -2.395 1 92.25 106 LYS B C 1
ATOM 1710 O O . LYS B 1 106 ? 1.562 10.758 -3.172 1 92.25 106 LYS B O 1
ATOM 1715 N N . PHE B 1 107 ? 1.481 9.922 -1.184 1 91.38 107 PHE B N 1
ATOM 1716 C CA . PHE B 1 107 ? 1.958 11.109 -0.481 1 91.38 107 PHE B CA 1
ATOM 1717 C C . PHE B 1 107 ? 3.43 10.961 -0.111 1 91.38 107 PHE B C 1
ATOM 1719 O O . PHE B 1 107 ? 3.789 10.109 0.706 1 91.38 107 PHE B O 1
ATOM 1726 N N . VAL B 1 108 ? 4.219 11.812 -0.664 1 91.19 108 VAL B N 1
ATOM 1727 C CA . VAL B 1 108 ? 5.656 11.719 -0.438 1 91.19 108 VAL B CA 1
ATOM 1728 C C . VAL B 1 108 ? 6.121 12.891 0.425 1 91.19 108 VAL B C 1
ATOM 1730 O O . VAL B 1 108 ? 6.008 14.047 0.021 1 91.19 108 VAL B O 1
ATOM 1733 N N . PHE B 1 109 ? 6.586 12.523 1.568 1 89 109 PHE B N 1
ATOM 1734 C CA . PHE B 1 109 ? 7.176 13.531 2.441 1 89 109 PHE B CA 1
ATOM 1735 C C . PHE B 1 109 ? 8.688 13.344 2.539 1 89 109 PHE B C 1
ATOM 1737 O O . PHE B 1 109 ? 9.164 12.445 3.232 1 89 109 PHE B O 1
ATOM 1744 N N . SER B 1 110 ? 9.375 13.984 1.775 1 75.19 110 SER B N 1
ATOM 1745 C CA . SER B 1 110 ? 10.805 13.781 1.564 1 75.19 110 SER B CA 1
ATOM 1746 C C . SER B 1 110 ? 11.633 14.75 2.406 1 75.19 110 SER B C 1
ATOM 1748 O O . SER B 1 110 ? 12.844 14.578 2.555 1 75.19 110 SER B O 1
ATOM 1750 N N . SER B 1 111 ? 11.039 15.75 2.932 1 69.88 111 SER B N 1
ATOM 1751 C CA . SER B 1 111 ? 11.891 16.75 3.557 1 69.88 111 SER B CA 1
ATOM 1752 C C . SER B 1 111 ? 12.32 16.328 4.957 1 69.88 111 SER B C 1
ATOM 1754 O O . SER B 1 111 ? 11.609 15.562 5.621 1 69.88 111 SER B O 1
ATOM 1756 N N . ARG B 1 112 ? 13.562 16.578 5.297 1 68.19 112 ARG B N 1
ATOM 1757 C CA . ARG B 1 112 ? 14.047 16.406 6.664 1 68.19 112 ARG B CA 1
ATOM 1758 C C . ARG B 1 112 ? 13.102 17.062 7.668 1 68.19 112 ARG B C 1
ATOM 1760 O O . ARG B 1 112 ? 12.609 18.172 7.434 1 68.19 112 ARG B O 1
ATOM 1767 N N . PRO B 1 113 ? 12.688 16.297 8.625 1 63.16 113 PRO B N 1
ATOM 1768 C CA . PRO B 1 113 ? 11.805 16.875 9.641 1 63.16 113 PRO B CA 1
ATOM 1769 C C . PRO B 1 113 ? 12.398 18.125 10.281 1 63.16 113 PRO B C 1
ATOM 1771 O O . PRO B 1 113 ? 13.594 18.156 10.602 1 63.16 113 PRO B O 1
ATOM 1774 N N . LEU B 1 114 ? 11.719 19.188 10.203 1 67.31 114 LEU B N 1
ATOM 1775 C CA . LEU B 1 114 ? 12.156 20.422 10.859 1 67.31 114 LEU B CA 1
ATOM 1776 C C . LEU B 1 114 ? 11.445 20.594 12.203 1 67.31 114 LEU B C 1
ATOM 1778 O O . LEU B 1 114 ? 10.227 20.438 12.289 1 67.31 114 LEU B O 1
ATOM 1782 N N . PRO B 1 115 ? 12.227 20.641 13.445 1 65.94 115 PRO B N 1
ATOM 1783 C CA . PRO B 1 115 ? 11.57 20.922 14.727 1 65.94 115 PRO B CA 1
ATOM 1784 C C . PRO B 1 115 ? 10.68 22.172 14.672 1 65.94 115 PRO B C 1
ATOM 1786 O O . PRO B 1 115 ? 11.016 23.141 13.992 1 65.94 115 PRO B O 1
ATOM 1789 N N . ILE B 1 116 ? 9.352 21.875 15.016 1 69.25 116 ILE B N 1
ATOM 1790 C CA . ILE B 1 116 ? 8.492 23.047 15.094 1 69.25 116 ILE B CA 1
ATOM 1791 C C . ILE B 1 116 ? 8.836 23.859 16.344 1 69.25 116 ILE B C 1
ATOM 1793 O O . ILE B 1 116 ? 8.984 23.312 17.438 1 69.25 116 ILE B O 1
ATOM 1797 N N . ALA B 1 117 ? 9.57 24.875 16.312 1 61.38 117 ALA B N 1
ATOM 1798 C CA . ALA B 1 117 ? 9.984 25.734 17.406 1 61.38 117 ALA B CA 1
ATOM 1799 C C . ALA B 1 117 ? 8.805 26.078 18.312 1 61.38 117 ALA B C 1
ATOM 1801 O O . ALA B 1 117 ? 7.73 26.453 17.828 1 61.38 117 ALA B O 1
ATOM 1802 N N . SER B 1 118 ? 8.539 25.312 19.453 1 55.59 118 SER B N 1
ATOM 1803 C CA . SER B 1 118 ? 7.582 25.766 20.453 1 55.59 118 SER B CA 1
ATOM 1804 C C . SER B 1 118 ? 7.75 27.25 20.734 1 55.59 118 SER B C 1
ATOM 1806 O O . SER B 1 118 ? 8.875 27.766 20.75 1 55.59 118 SER B O 1
ATOM 1808 N N . PRO B 1 119 ? 6.695 28.094 20.578 1 47.88 119 PRO B N 1
ATOM 1809 C CA . PRO B 1 119 ? 6.867 29.469 21.047 1 47.88 119 PRO B CA 1
ATOM 1810 C C . PRO B 1 119 ? 7.488 29.547 22.438 1 47.88 119 PRO B C 1
ATOM 1812 O O . PRO B 1 119 ? 7.16 28.734 23.312 1 47.88 119 PRO B O 1
ATOM 1815 N N . ARG B 1 120 ? 8.812 30.047 22.594 1 41.19 120 ARG B N 1
ATOM 1816 C CA . ARG B 1 120 ? 9.352 30.422 23.891 1 41.19 120 ARG B CA 1
ATOM 1817 C C . ARG B 1 120 ? 8.289 31.109 24.75 1 41.19 120 ARG B C 1
ATOM 1819 O O . ARG B 1 120 ? 7.676 32.094 24.328 1 41.19 120 ARG B O 1
ATOM 1826 N N . ALA B 1 121 ? 7.738 30.375 25.734 1 42.75 121 ALA B N 1
ATOM 1827 C CA . ALA B 1 121 ? 7.059 31.172 26.75 1 42.75 121 ALA B CA 1
ATOM 1828 C C . ALA B 1 121 ? 7.98 32.25 27.312 1 42.75 121 ALA B C 1
ATOM 1830 O O . ALA B 1 121 ? 9.195 32.062 27.406 1 42.75 121 ALA B O 1
#